Protein AF-A0A7J4TT41-F1 (afdb_monomer_lite)

pLDDT: mean 72.69, std 22.9, range [26.02, 95.75]

Foldseek 3Di:
DPVVVVVVVVVVVVVVVVVVVVVVVVVVVVVVVVVVVVVVVVVVVVVVVVVVVVPPDDDDDDDDDDDDDDDDDDDDDDDDDPDPPDPQDKFKWKWFFAFPCLVVLQVQLVVQCVVVVFFWDDKDDFPPDTRIIMTIGNDPVSVQSSNPPGPRTPDIDPDTDDVVVCVVSVPPVPVPQPDDQQFWKAFCDDPRHRFIWGWHDDDPVVQKTWTFTPPDPDTDTDIDGVVRIGGDGDDPDDDDDPPPDD

Radius of gyration: 37.81 Å; chains: 1; bounding box: 94×56×123 Å

Structure (mmCIF, N/CA/C/O backbone):
data_AF-A0A7J4TT41-F1
#
_entry.id   AF-A0A7J4TT41-F1
#
loop_
_atom_site.group_PDB
_atom_site.id
_atom_site.type_symbol
_atom_site.label_atom_id
_atom_site.label_alt_id
_atom_site.label_comp_id
_atom_site.label_asym_id
_atom_site.label_entity_id
_atom_site.label_seq_id
_atom_site.pdbx_PDB_ins_code
_atom_site.Cartn_x
_atom_site.Cartn_y
_atom_site.Cartn_z
_atom_site.occupancy
_atom_site.B_iso_or_equiv
_atom_site.auth_seq_id
_atom_site.auth_comp_id
_atom_site.auth_asym_id
_atom_site.auth_atom_id
_atom_site.pdbx_PDB_model_num
ATOM 1 N N . MET A 1 1 ? 6.332 -0.211 83.173 1.00 55.00 1 MET A N 1
ATOM 2 C CA . MET A 1 1 ? 5.218 0.760 83.099 1.00 55.00 1 MET A CA 1
ATOM 3 C C . MET A 1 1 ? 5.167 1.533 81.774 1.00 55.00 1 MET A C 1
ATOM 5 O O . MET A 1 1 ? 4.185 2.226 81.564 1.00 55.00 1 MET A O 1
ATOM 9 N N . GLU A 1 2 ? 6.152 1.419 80.866 1.00 53.34 2 GLU A N 1
ATOM 10 C CA . GLU A 1 2 ? 6.116 2.127 79.564 1.00 53.34 2 GLU A CA 1
ATOM 11 C C . GLU A 1 2 ? 5.497 1.325 78.402 1.00 53.34 2 GLU A C 1
ATOM 13 O O . GLU A 1 2 ? 5.083 1.937 77.423 1.00 53.34 2 GLU A O 1
ATOM 18 N N . ASN A 1 3 ? 5.347 -0.002 78.527 1.00 55.53 3 ASN A N 1
ATOM 19 C CA . ASN A 1 3 ? 4.791 -0.848 77.455 1.00 55.53 3 ASN A CA 1
ATOM 20 C C . ASN A 1 3 ? 3.258 -0.991 77.457 1.00 55.53 3 ASN A C 1
ATOM 22 O O . ASN A 1 3 ? 2.710 -1.369 76.432 1.00 55.53 3 ASN A O 1
ATOM 26 N N . GLU A 1 4 ? 2.557 -0.694 78.557 1.00 55.31 4 GLU A N 1
ATOM 27 C CA . GLU A 1 4 ? 1.078 -0.767 78.591 1.00 55.31 4 GLU A CA 1
ATOM 28 C C . GLU A 1 4 ? 0.423 0.489 77.994 1.00 55.31 4 GLU A C 1
ATOM 30 O O . GLU A 1 4 ? -0.617 0.414 77.349 1.00 55.31 4 GLU A O 1
ATOM 35 N N . LYS A 1 5 ? 1.083 1.651 78.110 1.00 56.16 5 LYS A N 1
ATOM 36 C CA . LYS A 1 5 ? 0.582 2.919 77.551 1.00 56.16 5 LYS A CA 1
ATOM 37 C C . LYS A 1 5 ? 0.689 3.008 76.029 1.00 56.16 5 LYS A C 1
ATOM 39 O O . LYS A 1 5 ? 0.053 3.863 75.422 1.00 56.16 5 LYS A O 1
ATOM 44 N N . THR A 1 6 ? 1.536 2.188 75.412 1.00 57.91 6 THR A N 1
ATOM 45 C CA . THR A 1 6 ? 1.705 2.151 73.952 1.00 57.91 6 THR A CA 1
ATOM 46 C C . THR A 1 6 ? 0.667 1.249 73.293 1.00 57.91 6 THR A C 1
ATOM 48 O O . THR A 1 6 ? 0.205 1.576 72.206 1.00 57.91 6 THR A O 1
ATOM 51 N N . THR A 1 7 ? 0.257 0.170 73.962 1.00 61.59 7 THR A N 1
ATOM 52 C CA . THR A 1 7 ? -0.789 -0.743 73.482 1.00 61.59 7 THR A CA 1
ATOM 53 C C . THR A 1 7 ? -2.183 -0.129 73.579 1.00 61.59 7 THR A C 1
ATOM 55 O O . THR A 1 7 ? -2.908 -0.161 72.592 1.00 61.59 7 THR A O 1
ATOM 58 N N . GLU A 1 8 ? -2.519 0.545 74.686 1.00 66.50 8 GLU A N 1
ATOM 59 C CA . GLU A 1 8 ? -3.818 1.235 74.825 1.00 66.50 8 GLU A CA 1
ATOM 60 C C . GLU A 1 8 ? -3.995 2.350 73.781 1.00 66.50 8 GLU A C 1
ATOM 62 O O . GLU A 1 8 ? -5.081 2.559 73.249 1.00 66.50 8 GLU A O 1
ATOM 67 N N . LYS A 1 9 ? -2.900 3.032 73.420 1.00 65.06 9 LYS A N 1
ATOM 68 C CA . LYS A 1 9 ? -2.925 4.115 72.432 1.00 65.06 9 LYS A CA 1
ATOM 69 C C . LYS A 1 9 ? -3.082 3.614 70.992 1.00 65.06 9 LYS A C 1
ATOM 71 O O . LYS A 1 9 ? -3.601 4.348 70.159 1.00 65.06 9 LYS A O 1
ATOM 76 N N . MET A 1 10 ? -2.637 2.391 70.690 1.00 64.88 10 MET A N 1
ATOM 77 C CA . MET A 1 10 ? -2.867 1.766 69.380 1.00 64.88 10 MET A CA 1
ATOM 78 C C . MET A 1 10 ? -4.290 1.209 69.270 1.00 64.88 10 MET A C 1
ATOM 80 O O . MET A 1 10 ? -4.906 1.387 68.225 1.00 64.88 10 MET A O 1
ATOM 84 N N . GLU A 1 11 ? -4.843 0.639 70.346 1.00 70.12 11 GLU A N 1
ATOM 85 C CA . GLU A 1 11 ? -6.244 0.184 70.373 1.00 70.12 11 GLU A CA 1
ATOM 86 C C . GLU A 1 11 ? -7.241 1.346 70.254 1.00 70.12 11 GLU A C 1
ATOM 88 O O . GLU A 1 11 ? -8.237 1.224 69.544 1.00 70.12 11 GLU A O 1
ATOM 93 N N . GLU A 1 12 ? -6.975 2.499 70.883 1.00 72.44 12 GLU A N 1
ATOM 94 C CA . GLU A 1 12 ? -7.800 3.700 70.679 1.00 72.44 12 GLU A CA 1
ATOM 95 C C . GLU A 1 12 ? -7.729 4.207 69.234 1.00 72.44 12 GLU A C 1
ATOM 97 O O . GLU A 1 12 ? -8.758 4.592 68.682 1.00 72.44 12 GLU A O 1
ATOM 102 N N . GLN A 1 13 ? -6.550 4.163 68.600 1.00 69.12 13 GLN A N 1
ATOM 103 C CA . GLN A 1 13 ? -6.401 4.567 67.199 1.00 69.12 13 GLN A CA 1
ATOM 104 C C . GLN A 1 13 ? -7.106 3.610 66.226 1.00 69.12 13 GLN A C 1
ATOM 106 O O . GLN A 1 13 ? -7.707 4.079 65.258 1.00 69.12 13 GLN A O 1
ATOM 111 N N . GLU A 1 14 ? -7.079 2.298 66.477 1.00 69.19 14 GLU A N 1
ATOM 112 C CA . GLU A 1 14 ? -7.830 1.319 65.677 1.00 69.19 14 GLU A CA 1
ATOM 113 C C . GLU A 1 14 ? -9.341 1.497 65.847 1.00 69.19 14 GLU A C 1
ATOM 115 O O . GLU A 1 14 ? -10.057 1.517 64.849 1.00 69.19 14 GLU A O 1
ATOM 120 N N . LYS A 1 15 ? -9.825 1.750 67.070 1.00 75.12 15 LYS A N 1
ATOM 121 C CA . LYS A 1 15 ? -11.249 2.032 67.309 1.00 75.12 15 LYS A CA 1
ATOM 122 C C . LYS A 1 15 ? -11.743 3.281 66.589 1.00 75.12 15 LYS A C 1
ATOM 124 O O . LYS A 1 15 ? -12.804 3.240 65.976 1.00 75.12 15 LYS A O 1
ATOM 129 N N . THR A 1 16 ? -10.973 4.369 66.623 1.00 74.75 16 THR A N 1
ATOM 130 C CA . THR A 1 16 ? -11.339 5.592 65.891 1.00 74.75 16 THR A CA 1
ATOM 131 C C . THR A 1 16 ? -11.351 5.377 64.380 1.00 74.75 16 THR A C 1
ATOM 133 O O . THR A 1 16 ? -12.199 5.931 63.691 1.00 74.75 16 THR A O 1
ATOM 136 N N . PHE A 1 17 ? -10.453 4.535 63.860 1.00 74.25 17 PHE A N 1
ATOM 137 C CA . PHE A 1 17 ? -10.406 4.214 62.436 1.00 74.25 17 PHE A CA 1
ATOM 138 C C . PHE A 1 17 ? -11.577 3.315 62.006 1.00 74.25 17 PHE A C 1
ATOM 140 O O . PHE A 1 17 ? -12.129 3.496 60.923 1.00 74.25 17 PHE A O 1
ATOM 147 N N . GLU A 1 18 ? -11.995 2.371 62.855 1.00 71.75 18 GLU A N 1
ATOM 148 C CA . GLU A 1 18 ? -13.170 1.530 62.601 1.00 71.75 18 GLU A CA 1
ATOM 149 C C . GLU A 1 18 ? -14.485 2.325 62.640 1.00 71.75 18 GLU A C 1
ATOM 151 O O . GLU A 1 18 ? -15.351 2.084 61.796 1.00 71.75 18 GLU A O 1
ATOM 156 N N . GLU A 1 19 ? -14.627 3.295 63.552 1.00 74.62 19 GLU A N 1
ATOM 157 C CA . GLU A 1 19 ? -15.791 4.195 63.606 1.00 74.62 19 GLU A CA 1
ATOM 158 C C . GLU A 1 19 ? -15.867 5.111 62.371 1.00 74.62 19 GLU A C 1
ATOM 160 O O . GLU A 1 19 ? -16.923 5.186 61.741 1.00 74.62 19 GLU A O 1
ATOM 165 N N . GLU A 1 20 ? -14.752 5.721 61.943 1.00 72.69 20 GLU A N 1
ATOM 166 C CA . GLU A 1 20 ? -14.706 6.535 60.713 1.00 72.69 20 GLU A CA 1
ATOM 167 C C . GLU A 1 20 ? -15.049 5.708 59.461 1.00 72.69 20 GLU A C 1
ATOM 169 O O . GLU A 1 20 ? -15.757 6.174 58.564 1.00 72.69 20 GLU A O 1
ATOM 174 N N . MET A 1 21 ? -14.597 4.451 59.400 1.00 73.00 21 MET A N 1
ATOM 175 C CA . MET A 1 21 ? -14.885 3.570 58.267 1.00 73.00 21 MET A CA 1
ATOM 176 C C . MET A 1 21 ? -16.355 3.113 58.243 1.00 73.00 21 MET A C 1
ATOM 178 O O . MET A 1 21 ? -16.913 2.913 57.159 1.00 73.00 21 MET A O 1
ATOM 182 N N . GLN A 1 22 ? -16.998 2.959 59.408 1.00 68.94 22 GLN A N 1
ATOM 183 C CA . GLN A 1 22 ? -18.436 2.680 59.504 1.00 68.94 22 GLN A CA 1
ATOM 184 C C . GLN A 1 22 ? -19.279 3.887 59.074 1.00 68.94 22 GLN A C 1
ATOM 186 O O . GLN A 1 22 ? -20.205 3.710 58.283 1.00 68.94 22 GLN A O 1
ATOM 191 N N . GLU A 1 23 ? -18.910 5.104 59.477 1.00 70.81 23 GLU A N 1
ATOM 192 C CA . GLU A 1 23 ? -19.605 6.337 59.076 1.00 70.81 23 GLU A CA 1
ATOM 193 C C . GLU A 1 23 ? -19.506 6.573 57.550 1.00 70.81 23 GLU A C 1
ATOM 195 O O . GLU A 1 23 ? -20.482 6.935 56.886 1.00 70.81 23 GLU A O 1
ATOM 200 N N . GLU A 1 24 ? -18.356 6.253 56.941 1.00 69.44 24 GLU A N 1
ATOM 201 C CA . GLU A 1 24 ? -18.160 6.347 55.487 1.00 69.44 24 GLU A CA 1
ATOM 202 C C . GLU A 1 24 ? -18.946 5.277 54.698 1.00 69.44 24 GLU A C 1
ATOM 204 O O . GLU A 1 24 ? -19.338 5.494 53.544 1.00 69.44 24 GLU A O 1
ATOM 209 N N . LEU A 1 25 ? -19.182 4.104 55.296 1.00 61.62 25 LEU A N 1
ATOM 210 C CA . LEU A 1 25 ? -20.002 3.037 54.713 1.00 61.62 25 LEU A CA 1
ATOM 211 C C . LEU A 1 25 ? -21.502 3.339 54.828 1.00 61.62 25 LEU A C 1
ATOM 213 O O . LEU A 1 25 ? -22.245 3.048 53.885 1.00 61.62 25 LEU A O 1
ATOM 217 N N . GLU A 1 26 ? -21.940 3.959 55.925 1.00 58.38 26 GLU A N 1
ATOM 218 C CA . GLU A 1 26 ? -23.321 4.419 56.107 1.00 58.38 26 GLU A CA 1
ATOM 219 C C . GLU A 1 26 ? -23.659 5.565 55.140 1.00 58.38 26 GLU A C 1
ATOM 221 O O . GLU A 1 26 ? -24.656 5.475 54.416 1.00 58.38 26 GLU A O 1
ATOM 226 N N . GLY A 1 27 ? -22.764 6.547 54.971 1.00 54.62 27 GLY A N 1
ATOM 227 C CA . GLY A 1 27 ? -22.939 7.631 53.992 1.00 54.62 27 GLY A CA 1
ATOM 228 C C . GLY A 1 27 ? -23.022 7.152 52.532 1.00 54.62 27 GLY A C 1
ATOM 229 O O . GLY A 1 27 ? -23.730 7.735 51.711 1.00 54.62 27 GLY A O 1
ATOM 230 N N . LYS A 1 28 ? -22.360 6.036 52.190 1.00 50.12 28 LYS A N 1
ATOM 231 C CA . LYS A 1 28 ? -22.419 5.427 50.843 1.00 50.12 28 LYS A CA 1
ATOM 232 C C . LYS A 1 28 ? -23.689 4.606 50.590 1.00 50.12 28 LYS A C 1
ATOM 234 O O . LYS A 1 28 ? -23.984 4.317 49.424 1.00 50.12 28 LYS A O 1
ATOM 239 N N . ASN A 1 29 ? -24.421 4.210 51.633 1.00 48.31 29 ASN A N 1
ATOM 240 C CA . ASN A 1 29 ? -25.700 3.508 51.500 1.00 48.31 29 ASN A CA 1
ATOM 241 C C . ASN A 1 29 ? -26.875 4.488 51.361 1.00 48.31 29 ASN A C 1
ATOM 243 O O . ASN A 1 29 ? -27.732 4.264 50.503 1.00 48.31 29 ASN A O 1
ATOM 247 N N . GLU A 1 30 ? -26.856 5.627 52.059 1.00 52.09 30 GLU A N 1
ATOM 248 C CA . GLU A 1 30 ? -27.887 6.670 51.903 1.00 52.09 30 GLU A CA 1
ATOM 249 C C . GLU A 1 30 ? -27.929 7.257 50.476 1.00 52.09 30 GLU A C 1
ATOM 251 O O . GLU A 1 30 ? -29.006 7.471 49.908 1.00 52.09 30 GLU A O 1
ATOM 256 N N . ASP A 1 31 ? -26.767 7.411 49.832 1.00 55.00 31 ASP A N 1
ATOM 257 C CA . ASP A 1 31 ? -26.657 7.905 48.451 1.00 55.00 31 ASP A CA 1
ATOM 258 C C . ASP A 1 31 ? -27.177 6.906 47.394 1.00 55.00 31 ASP A C 1
ATOM 260 O O . ASP A 1 31 ? -27.558 7.289 46.280 1.00 55.00 31 ASP A O 1
ATOM 264 N N . LYS A 1 32 ? -27.229 5.607 47.723 1.00 50.50 32 LYS A N 1
ATOM 265 C CA . LYS A 1 32 ? -27.795 4.567 46.846 1.00 50.50 32 LYS A CA 1
ATOM 266 C C . LYS A 1 32 ? -29.312 4.476 46.984 1.00 50.50 32 LYS A C 1
ATOM 268 O O . LYS A 1 32 ? -29.997 4.371 45.962 1.00 50.50 32 LYS A O 1
ATOM 273 N N . ASP A 1 33 ? -29.839 4.607 48.198 1.00 51.28 33 ASP A N 1
ATOM 274 C CA . ASP A 1 33 ? -31.282 4.577 48.454 1.00 51.28 33 ASP A CA 1
ATOM 275 C C . ASP A 1 33 ? -31.994 5.828 47.915 1.00 51.28 33 ASP A C 1
ATOM 277 O O . ASP A 1 33 ? -33.073 5.726 47.319 1.00 51.28 33 ASP A O 1
ATOM 281 N N . ALA A 1 34 ? -31.356 7.004 47.975 1.00 55.16 34 ALA A N 1
ATOM 282 C CA . ALA A 1 34 ? -31.878 8.225 47.354 1.00 55.16 34 ALA A CA 1
ATOM 283 C C . ALA A 1 34 ? -31.952 8.132 45.815 1.00 55.16 34 ALA A C 1
ATOM 285 O O . ALA A 1 34 ? -32.853 8.698 45.184 1.00 55.16 34 ALA A O 1
ATOM 286 N N . LYS A 1 35 ? -31.026 7.390 45.193 1.00 48.88 35 LYS A N 1
ATOM 287 C CA . LYS A 1 35 ? -30.954 7.212 43.735 1.00 48.88 35 LYS A CA 1
ATOM 288 C C . LYS A 1 35 ? -31.930 6.153 43.223 1.00 48.88 35 LYS A C 1
ATOM 290 O O . LYS A 1 35 ? -32.431 6.292 42.109 1.00 48.88 35 LYS A O 1
ATOM 295 N N . ASN A 1 36 ? -32.248 5.146 44.039 1.00 46.53 36 ASN A N 1
ATOM 296 C CA . ASN A 1 36 ? -33.253 4.137 43.705 1.00 46.53 36 ASN A CA 1
ATOM 297 C C . ASN A 1 36 ? -34.684 4.694 43.840 1.00 46.53 36 ASN A C 1
ATOM 299 O O . ASN A 1 36 ? -35.523 4.469 42.972 1.00 46.53 36 ASN A O 1
ATOM 303 N N . LYS A 1 37 ? -34.926 5.561 44.834 1.00 47.09 37 LYS A N 1
ATOM 304 C CA . LYS A 1 37 ? -36.232 6.207 45.059 1.00 47.09 37 LYS A CA 1
ATOM 305 C C . LYS A 1 37 ? -36.616 7.239 43.987 1.00 47.09 37 LYS A C 1
ATOM 307 O O . LYS A 1 37 ? -37.798 7.443 43.740 1.00 47.09 37 LYS A O 1
ATOM 312 N N . LYS A 1 38 ? -35.636 7.858 43.311 1.00 46.62 38 LYS A N 1
ATOM 313 C CA . LYS A 1 38 ? -35.870 8.706 42.121 1.00 46.62 38 LYS A CA 1
ATOM 314 C C . LYS A 1 38 ? -36.166 7.906 40.848 1.00 46.62 38 LYS A C 1
ATOM 316 O O . LYS A 1 38 ? -36.810 8.425 39.947 1.00 46.62 38 LYS A O 1
ATOM 321 N N . LYS A 1 39 ? -35.713 6.652 40.770 1.00 42.75 39 LYS A N 1
ATOM 322 C CA . LYS A 1 39 ? -35.898 5.798 39.590 1.00 42.75 39 LYS A CA 1
ATOM 323 C C . LYS A 1 39 ? -37.281 5.134 39.564 1.00 42.75 39 LYS A C 1
ATOM 325 O O . LYS A 1 39 ? -37.828 4.915 38.490 1.00 42.75 39 LYS A O 1
ATOM 330 N N . GLU A 1 40 ? -37.864 4.876 40.735 1.00 42.09 40 GLU A N 1
ATOM 331 C CA . GLU A 1 40 ? -39.217 4.316 40.875 1.00 42.09 40 GLU A CA 1
ATOM 332 C C . GLU A 1 40 ? -40.331 5.363 40.679 1.00 42.09 40 GLU A C 1
ATOM 334 O O . GLU A 1 40 ? -41.397 5.037 40.159 1.00 42.09 40 GLU A O 1
ATOM 339 N N . THR A 1 41 ? -40.090 6.639 41.005 1.00 46.78 41 THR A N 1
ATOM 340 C CA . THR A 1 41 ? -41.087 7.713 40.823 1.00 46.78 41 THR A CA 1
ATOM 341 C C . THR A 1 41 ? -41.193 8.213 39.377 1.00 46.78 41 THR A C 1
ATOM 343 O O . THR A 1 41 ? -42.268 8.643 38.961 1.00 46.78 41 THR A O 1
ATOM 346 N N . GLU A 1 42 ? -40.124 8.111 38.580 1.00 40.78 42 GLU A N 1
ATOM 347 C CA . GLU A 1 42 ? -40.134 8.461 37.148 1.00 40.78 42 GLU A CA 1
ATOM 348 C C . GLU A 1 42 ? -40.695 7.329 36.258 1.00 40.78 42 GLU A C 1
ATOM 350 O O . GLU A 1 42 ? -41.302 7.605 35.219 1.00 40.78 42 GLU A O 1
ATOM 355 N N . ALA A 1 43 ? -40.587 6.065 36.692 1.00 41.50 43 ALA A N 1
ATOM 356 C CA . ALA A 1 43 ? -41.194 4.912 36.016 1.00 41.50 43 ALA A CA 1
ATOM 357 C C . ALA A 1 43 ? -42.726 4.858 36.196 1.00 41.50 43 ALA A C 1
ATOM 359 O O . ALA A 1 43 ? -43.453 4.565 35.252 1.00 41.50 43 ALA A O 1
ATOM 360 N N . SER A 1 44 ? -43.237 5.248 37.369 1.00 36.25 44 SER A N 1
ATOM 361 C CA . SER A 1 44 ? -44.682 5.270 37.652 1.00 36.25 44 SER A CA 1
ATOM 362 C C . SER A 1 44 ? -45.457 6.347 36.875 1.00 36.25 44 SER A C 1
ATOM 364 O O . SER A 1 44 ? -46.649 6.183 36.653 1.00 36.25 44 SER A O 1
ATOM 366 N N . SER A 1 45 ? -44.814 7.440 36.451 1.00 42.66 45 SER A N 1
ATOM 367 C CA . SER A 1 45 ? -45.491 8.575 35.791 1.00 42.66 45 SER A CA 1
ATOM 368 C C . SER A 1 45 ? -45.606 8.420 34.263 1.00 42.66 45 SER A C 1
ATOM 370 O O . SER A 1 45 ? -46.425 9.069 33.614 1.00 42.66 45 SER A O 1
ATOM 372 N N . THR A 1 46 ? -44.812 7.529 33.660 1.00 38.94 46 THR A N 1
ATOM 373 C CA . THR A 1 46 ? -44.809 7.286 32.202 1.00 38.94 46 THR A CA 1
ATOM 374 C C . THR A 1 46 ? -45.656 6.075 31.783 1.00 38.94 46 THR A C 1
ATOM 376 O O . THR A 1 46 ? -46.118 6.005 30.640 1.00 38.94 46 THR A O 1
ATOM 379 N N . GLU A 1 47 ? -45.953 5.167 32.716 1.00 38.38 47 GLU A N 1
ATOM 380 C CA . GLU A 1 47 ? -46.811 3.991 32.497 1.00 38.38 47 GLU A CA 1
ATOM 381 C C . GLU A 1 47 ? -48.318 4.291 32.602 1.00 38.38 47 GLU A C 1
ATOM 383 O O . GLU A 1 47 ? -49.131 3.563 32.025 1.00 38.38 47 GLU A O 1
ATOM 388 N N . ASP A 1 48 ? -48.704 5.386 33.265 1.00 42.97 48 ASP A N 1
ATOM 389 C CA . ASP A 1 48 ? -50.109 5.804 33.369 1.00 42.97 48 ASP A CA 1
ATOM 390 C C . ASP A 1 48 ? -50.586 6.597 32.138 1.00 42.97 48 ASP A C 1
ATOM 392 O O . ASP A 1 48 ? -51.737 6.471 31.729 1.00 42.97 48 ASP A O 1
ATOM 396 N N . LEU A 1 49 ? -49.692 7.315 31.448 1.00 40.72 49 LEU A N 1
ATOM 397 C CA . LEU A 1 49 ? -50.032 8.056 30.220 1.00 40.72 49 LEU A CA 1
ATOM 398 C C . LEU A 1 4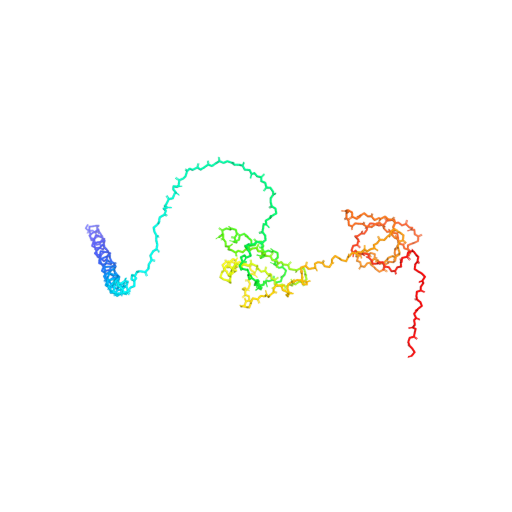9 ? -50.089 7.168 28.962 1.00 40.72 49 LEU A C 1
ATOM 400 O O . LEU A 1 49 ? -50.695 7.543 27.960 1.00 40.72 49 LEU A O 1
ATOM 404 N N . THR A 1 50 ? -49.486 5.977 28.999 1.00 41.03 50 THR A N 1
ATOM 405 C CA . THR A 1 50 ? -49.479 5.021 27.875 1.00 41.03 50 THR A CA 1
ATOM 406 C C . THR A 1 50 ? -50.672 4.061 27.886 1.00 41.03 50 THR A C 1
ATOM 408 O O . THR A 1 50 ? -51.013 3.502 26.842 1.00 41.03 50 THR A O 1
ATOM 411 N N . LYS A 1 51 ? -51.375 3.922 29.017 1.00 40.34 51 LYS A N 1
ATOM 412 C CA . LYS A 1 51 ? -52.601 3.110 29.122 1.00 40.34 51 LYS A CA 1
ATOM 413 C C . LYS A 1 51 ? -53.866 3.823 28.639 1.00 40.34 51 LYS A C 1
ATOM 415 O O . LYS A 1 51 ? -54.792 3.138 28.207 1.00 40.34 51 LYS A O 1
ATOM 420 N N . ASP A 1 52 ? -53.882 5.155 28.621 1.00 40.97 52 ASP A N 1
ATOM 421 C CA . ASP A 1 52 ? -55.023 5.926 28.107 1.00 40.97 52 ASP A CA 1
ATOM 422 C C . ASP A 1 52 ? -55.017 6.079 26.575 1.00 40.97 52 ASP A C 1
ATOM 424 O O . ASP A 1 52 ? -56.080 6.194 25.969 1.00 40.97 52 ASP A O 1
ATOM 428 N N . TRP A 1 53 ? -53.860 5.971 25.907 1.00 35.75 53 TRP A N 1
ATOM 429 C CA . TRP A 1 53 ? -53.784 6.088 24.440 1.00 35.75 53 TRP A CA 1
ATOM 430 C C . TRP A 1 53 ? -54.138 4.789 23.688 1.00 35.75 53 TRP A C 1
ATOM 432 O O . TRP A 1 53 ? -54.557 4.824 22.533 1.00 35.75 53 TRP A O 1
ATOM 442 N N . ILE A 1 54 ? -54.025 3.627 24.343 1.00 36.94 54 ILE A N 1
ATOM 443 C CA . ILE A 1 54 ? -54.259 2.300 23.733 1.00 36.94 54 ILE A CA 1
ATOM 444 C C . ILE A 1 54 ? -55.749 1.889 23.777 1.00 36.94 54 ILE A C 1
ATOM 446 O O . ILE A 1 54 ? -56.152 0.910 23.151 1.00 36.94 54 ILE A O 1
ATOM 450 N N . LYS A 1 55 ? -56.613 2.662 24.447 1.00 36.59 55 LYS A N 1
ATOM 451 C CA . LYS A 1 55 ? -58.044 2.344 24.605 1.00 36.59 55 LYS A CA 1
ATOM 452 C C . LYS A 1 55 ? -58.952 2.909 23.500 1.00 36.59 55 LYS A C 1
ATOM 454 O O . LYS A 1 55 ? -60.140 2.603 23.490 1.00 36.59 55 LYS A O 1
ATOM 459 N N . GLU A 1 56 ? -58.414 3.688 22.559 1.00 35.00 56 GLU A N 1
ATOM 460 C CA . GLU A 1 56 ? -59.219 4.438 21.579 1.00 35.00 56 GLU A CA 1
ATOM 461 C C . GLU A 1 56 ? -59.143 3.933 20.127 1.00 35.00 56 GLU A C 1
ATOM 463 O O . GLU A 1 56 ? -59.772 4.515 19.246 1.00 35.00 56 GLU A O 1
ATOM 468 N N . LYS A 1 57 ? -58.433 2.831 19.847 1.00 32.28 57 LYS A N 1
ATOM 469 C CA . LYS A 1 57 ? -58.449 2.193 18.517 1.00 32.28 57 LYS A CA 1
ATOM 470 C C . LYS A 1 57 ? -58.503 0.672 18.598 1.00 32.28 57 LYS A C 1
ATOM 472 O O . LYS A 1 57 ? -57.483 -0.006 18.526 1.00 32.28 57 LYS A O 1
ATOM 477 N N . GLY A 1 58 ? -59.721 0.160 18.746 1.00 26.02 58 GLY A N 1
ATOM 478 C CA . GLY A 1 58 ? -60.084 -1.199 18.351 1.00 26.02 58 GLY A CA 1
ATOM 479 C C . GLY A 1 58 ? -60.681 -1.228 16.939 1.00 26.02 58 GLY A C 1
ATOM 480 O O . GLY A 1 58 ? -61.177 -0.205 16.474 1.00 26.02 58 GLY A O 1
ATOM 481 N N . GLU A 1 59 ? -60.660 -2.436 16.358 1.00 29.91 59 GLU A N 1
ATOM 482 C CA . GLU A 1 59 ? -61.213 -2.897 15.062 1.00 29.91 59 GLU A CA 1
ATOM 483 C C . GLU A 1 59 ? -60.234 -2.705 13.878 1.00 29.91 59 GLU A C 1
ATOM 485 O O . GLU A 1 59 ? -59.795 -1.596 13.606 1.00 29.91 59 GLU A O 1
ATOM 490 N N . GLU A 1 60 ? -59.739 -3.734 13.174 1.00 29.12 60 GLU A N 1
ATOM 491 C CA . GLU A 1 60 ? -60.322 -5.023 12.754 1.00 29.12 60 GLU A CA 1
ATOM 492 C C . GLU A 1 60 ? -59.255 -6.148 12.602 1.00 29.12 60 GLU A C 1
ATOM 494 O O . GLU A 1 60 ? -58.101 -5.843 12.317 1.00 29.12 60 GLU A O 1
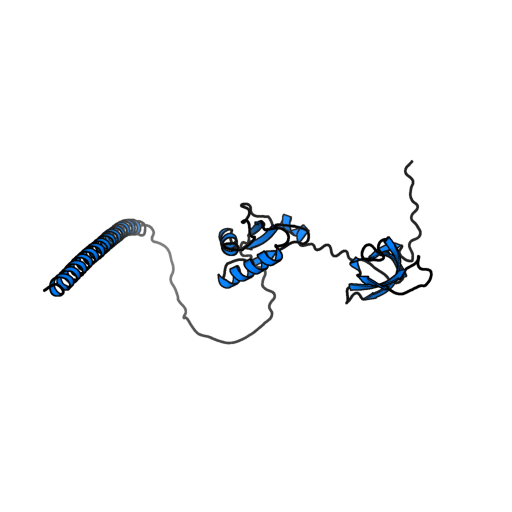ATOM 499 N N . GLY A 1 61 ? -59.701 -7.414 12.766 1.00 26.30 61 GLY A N 1
ATOM 500 C CA . GLY A 1 61 ? -59.255 -8.715 12.177 1.00 26.30 61 GLY A CA 1
ATOM 501 C C . GLY A 1 61 ? -57.763 -9.109 12.102 1.00 26.30 61 GLY A C 1
ATOM 502 O O . GLY A 1 61 ? -56.904 -8.295 11.820 1.00 26.30 61 GLY A O 1
ATOM 503 N N . GLU A 1 62 ? -57.299 -10.353 12.263 1.00 28.98 62 GLU A N 1
ATOM 504 C CA . GLU A 1 62 ? -57.849 -11.717 12.335 1.00 28.98 62 GLU A CA 1
ATOM 505 C C . GLU A 1 62 ? -56.771 -12.638 12.977 1.00 28.98 62 GLU A C 1
ATOM 507 O O . GLU A 1 62 ? -55.587 -12.304 13.031 1.00 28.98 62 GLU A O 1
ATOM 512 N N . GLU A 1 63 ? -57.177 -13.803 13.490 1.00 27.92 63 GLU A N 1
ATOM 513 C CA . GLU A 1 63 ? -56.373 -14.731 14.302 1.00 27.92 63 GLU A CA 1
ATOM 514 C C . GLU A 1 63 ? -55.519 -15.778 13.523 1.00 27.92 63 GLU A C 1
ATOM 516 O O . GLU A 1 63 ? -56.040 -16.458 12.647 1.00 27.92 63 GLU A O 1
ATOM 521 N N . LYS A 1 64 ? -54.298 -16.048 14.054 1.00 30.39 64 LYS A N 1
ATOM 522 C CA . LYS A 1 64 ? -53.597 -17.361 14.287 1.00 30.39 64 LYS A CA 1
ATOM 523 C C . LYS A 1 64 ? -53.043 -18.217 13.106 1.00 30.39 64 LYS A C 1
ATOM 525 O O . LYS A 1 64 ? -53.541 -18.103 11.997 1.00 30.39 64 LYS A O 1
ATOM 530 N N . PRO A 1 65 ? -52.109 -19.192 13.340 1.00 39.06 65 PRO A N 1
ATOM 531 C CA . PRO A 1 65 ? -51.377 -19.558 14.571 1.00 39.06 65 PRO A CA 1
ATOM 532 C C . PRO A 1 65 ? -49.841 -19.778 14.437 1.00 39.06 65 PRO A C 1
ATOM 534 O O . PRO A 1 65 ? -49.237 -19.802 13.373 1.00 39.06 65 PRO A O 1
ATOM 537 N N . MET A 1 66 ? -49.259 -19.987 15.617 1.00 33.22 66 MET A N 1
ATOM 538 C CA . MET A 1 66 ? -47.906 -20.379 16.023 1.00 33.22 66 MET A CA 1
ATOM 539 C C . MET A 1 66 ? -47.491 -21.802 15.570 1.00 33.22 66 MET A C 1
ATOM 541 O O . MET A 1 66 ? -48.238 -22.747 15.818 1.00 33.22 66 MET A O 1
ATOM 545 N N . GLU A 1 67 ? -46.268 -21.988 15.043 1.00 30.98 67 GLU A N 1
ATOM 546 C CA . GLU A 1 67 ? -45.645 -23.316 14.863 1.00 30.98 67 GLU A CA 1
ATOM 547 C C . GLU A 1 67 ? -44.188 -23.395 15.390 1.00 30.98 67 GLU A C 1
ATOM 549 O O . GLU A 1 67 ? -43.275 -22.726 14.920 1.00 30.98 67 GLU A O 1
ATOM 554 N N . ARG A 1 68 ? -44.061 -24.219 16.443 1.00 27.27 68 ARG A N 1
ATOM 555 C CA . ARG A 1 68 ? -42.938 -24.943 17.088 1.00 27.27 68 ARG A CA 1
ATOM 556 C C . ARG A 1 68 ? -41.465 -24.715 16.683 1.00 27.27 68 ARG A C 1
ATOM 558 O O . ARG A 1 68 ? -41.046 -24.969 15.563 1.00 27.27 68 ARG A O 1
ATOM 565 N N . LEU A 1 69 ? -40.645 -24.506 17.723 1.00 32.25 69 LEU A N 1
ATOM 566 C CA . LEU A 1 69 ? -39.189 -24.736 17.780 1.00 32.25 69 LEU A CA 1
ATOM 567 C C . LEU A 1 69 ? -38.856 -26.243 17.930 1.00 32.25 69 LEU A C 1
ATOM 569 O O . LEU A 1 69 ? -39.372 -26.889 18.842 1.00 32.25 69 LEU A O 1
ATOM 573 N N . SER A 1 70 ? -38.012 -26.822 17.057 1.00 32.28 70 SER A N 1
ATOM 574 C CA . SER A 1 70 ? -36.607 -27.299 17.277 1.00 32.28 70 SER A CA 1
ATOM 575 C C . SER A 1 70 ? -36.478 -28.806 16.912 1.00 32.28 70 SER A C 1
ATOM 577 O O . SER A 1 70 ? -37.540 -29.424 16.803 1.00 32.28 70 SER A O 1
ATOM 579 N N . PRO A 1 71 ? -35.297 -29.477 16.780 1.00 40.41 71 PRO A N 1
ATOM 580 C CA . PRO A 1 71 ? -33.880 -29.055 16.676 1.00 40.41 71 PRO A CA 1
ATOM 581 C C . PRO A 1 71 ? -33.005 -29.804 15.604 1.00 40.41 71 PRO A C 1
ATOM 583 O O . PRO A 1 71 ? -33.262 -30.941 15.234 1.00 40.41 71 PRO A O 1
ATOM 586 N N . GLU A 1 72 ? -31.900 -29.152 15.214 1.00 31.11 72 GLU A N 1
ATOM 587 C CA . GLU A 1 72 ? -30.535 -29.671 14.927 1.00 31.11 72 GLU A CA 1
ATOM 588 C C . GLU A 1 72 ? -30.136 -30.645 13.775 1.00 31.11 72 GLU A C 1
ATOM 590 O O . GLU A 1 72 ? -30.628 -31.753 13.609 1.00 31.11 72 GLU A O 1
ATOM 595 N N . MET A 1 73 ? -29.024 -30.226 13.133 1.00 26.59 73 MET A N 1
ATOM 596 C CA . MET A 1 73 ? -27.895 -30.991 12.560 1.00 26.59 73 MET A CA 1
ATOM 597 C C . MET A 1 73 ? -28.077 -31.791 11.255 1.00 26.59 73 MET A C 1
ATOM 599 O O . MET A 1 73 ? -28.531 -32.927 11.246 1.00 26.59 73 MET A O 1
ATOM 603 N N . SER A 1 74 ? -27.439 -31.332 10.168 1.00 27.56 74 SER A N 1
ATOM 604 C CA . SER A 1 74 ? -26.079 -31.778 9.787 1.00 27.56 74 SER A CA 1
ATOM 605 C C . SER A 1 74 ? -25.698 -31.411 8.338 1.00 27.56 74 SER A C 1
ATOM 607 O O . SER A 1 74 ? -26.426 -31.673 7.394 1.00 27.56 74 SER A O 1
ATOM 609 N N . LYS A 1 75 ? -24.503 -30.814 8.211 1.00 35.38 75 LYS A N 1
ATOM 610 C CA . LYS A 1 75 ? -23.558 -30.826 7.076 1.00 35.38 75 LYS A CA 1
ATOM 611 C C . LYS A 1 75 ? -24.112 -30.763 5.643 1.00 35.38 75 LYS A C 1
ATOM 613 O O . LYS A 1 75 ? -24.432 -31.791 5.072 1.00 35.38 75 LYS A O 1
ATOM 618 N N . GLU A 1 76 ? -23.875 -29.630 4.984 1.00 32.81 76 GLU A N 1
ATOM 619 C CA . GLU A 1 76 ? -23.317 -29.619 3.625 1.00 32.81 76 GLU A CA 1
ATOM 620 C C . GLU A 1 76 ? -22.426 -28.379 3.447 1.00 32.81 76 GLU A C 1
ATOM 622 O O . GLU A 1 76 ? -22.882 -27.239 3.461 1.00 32.81 76 GLU A O 1
ATOM 627 N N . VAL A 1 77 ? -21.121 -28.615 3.299 1.00 41.81 77 VAL A N 1
ATOM 628 C CA . VAL A 1 77 ? -20.167 -27.625 2.794 1.00 41.81 77 VAL A CA 1
ATOM 629 C C . VAL A 1 77 ? -20.390 -27.558 1.288 1.00 41.81 77 VAL A C 1
ATOM 631 O O . VAL A 1 77 ? -19.976 -28.458 0.561 1.00 41.81 77 VAL A O 1
ATOM 634 N N . LYS A 1 78 ? -21.064 -26.508 0.820 1.00 31.17 78 LYS A N 1
ATOM 635 C CA . LYS A 1 78 ? -21.108 -26.150 -0.597 1.00 31.17 78 LYS A CA 1
ATOM 636 C C . LYS A 1 78 ? -20.573 -24.738 -0.752 1.00 31.17 78 LYS A C 1
ATOM 638 O O . LYS A 1 78 ? -21.151 -23.770 -0.273 1.00 31.17 78 LYS A O 1
ATOM 643 N N . THR A 1 79 ? -19.428 -24.678 -1.418 1.00 42.09 79 THR A N 1
ATOM 644 C CA . THR A 1 79 ? -18.892 -23.522 -2.130 1.00 42.09 79 THR A CA 1
ATOM 645 C C . THR A 1 79 ? -20.015 -22.823 -2.888 1.00 42.09 79 THR A C 1
ATOM 647 O O . THR A 1 79 ? -20.460 -23.298 -3.932 1.00 42.09 79 THR A O 1
ATOM 650 N N . GLY A 1 80 ? -20.491 -21.719 -2.327 1.00 30.12 80 GLY A N 1
ATOM 651 C CA . GLY A 1 80 ? -21.454 -20.823 -2.942 1.00 30.12 80 GLY A CA 1
ATOM 652 C C . GLY A 1 80 ? -20.812 -19.455 -3.058 1.00 30.12 80 GLY A C 1
ATOM 653 O O . GLY A 1 80 ? -20.375 -18.893 -2.056 1.00 30.12 80 GLY A O 1
ATOM 654 N N . ALA A 1 81 ? -20.732 -18.946 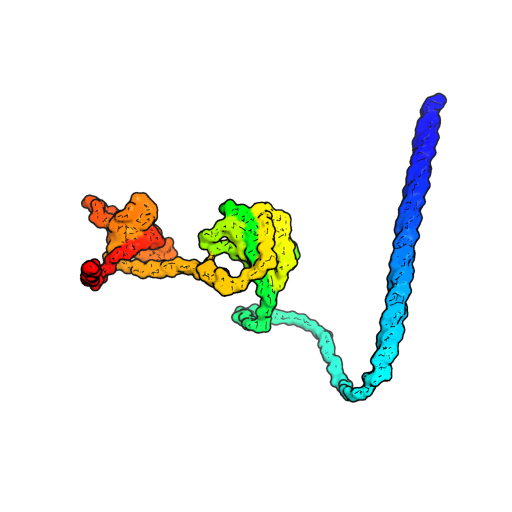-4.285 1.00 39.69 81 ALA A N 1
ATOM 655 C CA . ALA A 1 81 ? -20.533 -17.532 -4.545 1.00 39.69 81 ALA A CA 1
ATOM 656 C C . ALA A 1 81 ? -21.455 -16.735 -3.611 1.00 39.69 81 ALA A C 1
ATOM 658 O O . ALA A 1 81 ? -22.672 -16.917 -3.648 1.00 39.69 81 ALA A O 1
ATOM 659 N N . ALA A 1 82 ? -20.862 -15.936 -2.723 1.00 38.03 82 ALA A N 1
ATOM 660 C CA . ALA A 1 82 ? -21.609 -15.137 -1.769 1.00 38.03 82 ALA A CA 1
ATOM 661 C C . ALA A 1 82 ? -22.533 -14.189 -2.541 1.00 38.03 82 ALA A C 1
ATOM 663 O O . ALA A 1 82 ? -22.088 -13.319 -3.289 1.00 38.03 82 ALA A O 1
ATOM 664 N N . THR A 1 83 ? -23.827 -14.426 -2.380 1.00 33.38 83 THR A N 1
ATOM 665 C CA . THR A 1 83 ? -24.935 -13.654 -2.922 1.00 33.38 83 THR A CA 1
ATOM 666 C C . THR A 1 83 ? -24.740 -12.166 -2.619 1.00 33.38 83 THR A C 1
ATOM 668 O O . THR A 1 83 ? -24.523 -11.775 -1.473 1.00 33.38 83 THR A O 1
ATOM 671 N N . ALA A 1 84 ? -24.810 -11.333 -3.655 1.00 48.38 84 ALA A N 1
ATOM 672 C CA . ALA A 1 84 ? -24.450 -9.916 -3.656 1.00 48.38 84 ALA A CA 1
ATOM 673 C C . ALA A 1 84 ? -25.443 -8.970 -2.932 1.00 48.38 84 ALA A C 1
ATOM 675 O O . ALA A 1 84 ? -25.552 -7.806 -3.310 1.00 48.38 84 ALA A O 1
ATOM 676 N N . GLU A 1 85 ? -26.161 -9.417 -1.895 1.00 48.34 85 GLU A N 1
ATOM 677 C CA . GLU A 1 85 ? -27.381 -8.725 -1.429 1.00 48.34 85 GLU A CA 1
ATOM 678 C C . GLU A 1 85 ? -27.468 -8.373 0.062 1.00 48.34 85 GLU A C 1
ATOM 680 O O . GLU A 1 85 ? -28.523 -7.996 0.562 1.00 48.34 85 GLU A O 1
ATOM 685 N N . GLN A 1 86 ? -26.342 -8.348 0.772 1.00 52.69 86 GLN A N 1
ATOM 686 C CA . GLN A 1 86 ? -26.235 -7.554 2.000 1.00 52.69 86 GLN A CA 1
ATOM 687 C C . GLN A 1 86 ? -24.975 -6.697 1.948 1.00 52.69 86 GLN A C 1
ATOM 689 O O . GLN A 1 86 ? -23.993 -6.956 2.642 1.00 52.69 86 GLN A O 1
ATOM 694 N N . ARG A 1 87 ? -24.997 -5.654 1.107 1.00 62.12 87 ARG A N 1
ATOM 695 C CA . ARG A 1 87 ? -24.039 -4.550 1.229 1.00 62.12 87 ARG A CA 1
ATOM 696 C C . ARG A 1 87 ? -24.309 -3.865 2.562 1.00 62.12 87 ARG A C 1
ATOM 698 O O . ARG A 1 87 ? -25.196 -3.022 2.667 1.00 62.12 87 ARG A O 1
ATOM 705 N N . ARG A 1 88 ? -23.591 -4.286 3.601 1.00 71.88 88 ARG A N 1
ATOM 706 C CA . ARG A 1 88 ? -23.545 -3.526 4.848 1.00 71.88 88 ARG A CA 1
ATOM 707 C C . ARG A 1 88 ? -23.010 -2.138 4.496 1.00 71.88 88 ARG A C 1
ATOM 709 O O . ARG A 1 88 ? -22.065 -2.071 3.710 1.00 71.88 88 ARG A O 1
ATOM 716 N N . PRO A 1 89 ? -23.607 -1.054 5.014 1.00 80.94 89 PRO A N 1
ATOM 717 C CA . PRO A 1 89 ? -23.032 0.266 4.820 1.00 80.94 89 PRO A CA 1
ATOM 718 C C . PRO A 1 89 ? -21.595 0.232 5.352 1.00 80.94 89 PRO A C 1
ATOM 720 O O . PRO A 1 89 ? -21.361 -0.170 6.495 1.00 80.94 89 PRO A O 1
ATOM 723 N N . SER A 1 90 ? -20.641 0.565 4.487 1.00 88.69 90 SER A N 1
ATOM 724 C CA . SER A 1 90 ? -19.239 0.728 4.841 1.00 88.69 90 SER A CA 1
ATOM 725 C C . SER A 1 90 ? -18.785 2.119 4.437 1.00 8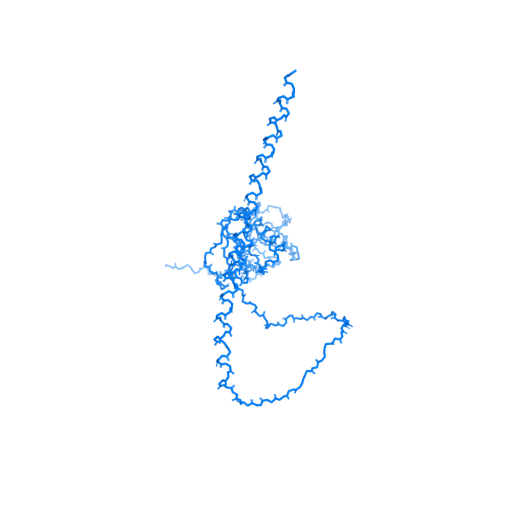8.69 90 SER A C 1
ATOM 727 O O . SER A 1 90 ? -19.254 2.686 3.450 1.00 88.69 90 SER A O 1
ATOM 729 N N . MET A 1 91 ? -17.913 2.678 5.263 1.00 93.06 91 MET A N 1
ATOM 730 C CA . MET A 1 91 ? -17.324 3.996 5.104 1.00 93.06 91 MET A CA 1
ATOM 731 C C . MET A 1 91 ? -15.813 3.837 5.111 1.00 93.06 91 MET A C 1
ATOM 733 O O . MET A 1 91 ? -15.270 3.031 5.880 1.00 93.06 91 MET A O 1
ATOM 737 N N . VAL A 1 92 ? -15.130 4.617 4.277 1.00 94.69 92 VAL A N 1
ATOM 738 C CA . VAL A 1 92 ? -13.669 4.614 4.226 1.00 94.69 92 VAL A CA 1
ATOM 739 C C . VAL A 1 92 ? -13.123 5.877 4.867 1.00 94.69 92 VAL A C 1
ATOM 741 O O . VAL A 1 92 ? -13.532 6.992 4.554 1.00 94.69 92 VAL A O 1
ATOM 744 N N . PHE A 1 93 ? -12.155 5.705 5.758 1.00 95.19 93 PHE A N 1
ATOM 745 C CA . PHE A 1 93 ? -11.499 6.804 6.448 1.00 95.19 93 PHE A CA 1
ATOM 746 C C . PHE A 1 93 ? -9.997 6.771 6.210 1.00 95.19 93 PHE A C 1
ATOM 748 O O . PHE A 1 93 ? -9.373 5.710 6.215 1.00 95.19 93 PHE A O 1
ATOM 755 N N . ALA A 1 94 ? -9.399 7.948 6.051 1.00 94.38 94 ALA A N 1
ATOM 756 C CA . ALA A 1 94 ? -7.953 8.088 5.983 1.00 94.38 94 ALA A CA 1
ATOM 757 C C . ALA A 1 94 ? -7.366 8.287 7.387 1.00 94.38 94 ALA A C 1
ATOM 759 O O . ALA A 1 94 ? -7.742 9.202 8.122 1.00 94.38 94 ALA A O 1
ATOM 760 N N . LEU A 1 95 ? -6.399 7.452 7.748 1.00 95.25 95 LEU A N 1
ATOM 761 C CA . LEU A 1 95 ? -5.585 7.562 8.948 1.00 95.25 95 LEU A CA 1
ATOM 762 C C . LEU A 1 95 ? -4.249 8.215 8.599 1.00 95.25 95 LEU A C 1
ATOM 764 O O . LEU A 1 95 ? -3.511 7.718 7.749 1.00 95.25 95 LEU A O 1
ATOM 768 N N . ARG A 1 96 ? -3.887 9.286 9.312 1.00 95.25 96 ARG A N 1
ATOM 769 C CA . ARG A 1 96 ? -2.540 9.855 9.224 1.00 95.25 96 ARG A CA 1
ATOM 770 C C . ARG A 1 96 ? -1.571 9.009 10.040 1.00 95.25 96 ARG A C 1
ATOM 772 O O . ARG A 1 96 ? -1.824 8.711 11.206 1.00 95.25 96 ARG A O 1
ATOM 779 N N . THR A 1 97 ? -0.415 8.706 9.473 1.00 95.75 97 THR A N 1
ATOM 780 C CA . THR A 1 97 ? 0.631 7.908 10.116 1.00 95.75 97 THR A CA 1
ATOM 781 C C . THR A 1 97 ? 1.982 8.619 10.071 1.00 95.75 97 THR A C 1
ATOM 783 O O . THR A 1 97 ? 2.122 9.764 9.619 1.00 95.75 97 THR A O 1
ATOM 786 N N . THR A 1 98 ? 3.001 7.980 10.636 1.00 94.94 98 THR A N 1
ATOM 787 C CA . THR A 1 98 ? 4.392 8.393 10.453 1.00 94.94 98 THR A CA 1
ATOM 788 C C . THR A 1 98 ? 4.914 7.806 9.152 1.00 94.94 98 THR A C 1
ATOM 790 O O . THR A 1 98 ? 4.746 6.615 8.920 1.00 94.94 98 THR A O 1
ATOM 793 N N . ALA A 1 99 ? 5.551 8.642 8.327 1.00 92.25 99 ALA A N 1
ATOM 794 C CA . ALA A 1 99 ? 6.122 8.202 7.061 1.00 92.25 99 ALA A CA 1
ATOM 795 C C . ALA A 1 99 ? 7.118 7.046 7.267 1.00 92.25 99 ALA A C 1
ATOM 797 O O . ALA A 1 99 ? 7.921 7.089 8.206 1.00 92.25 99 ALA A O 1
ATOM 798 N N . ASN A 1 100 ? 7.086 6.060 6.371 1.00 92.50 100 ASN A N 1
ATOM 799 C CA . ASN A 1 100 ? 7.881 4.824 6.397 1.00 92.50 100 ASN A CA 1
ATOM 800 C C . ASN A 1 100 ? 7.573 3.884 7.584 1.00 92.50 100 ASN A C 1
ATOM 802 O O . ASN A 1 100 ? 8.402 3.046 7.940 1.00 92.50 100 ASN A O 1
ATOM 806 N N . ARG A 1 101 ? 6.421 4.048 8.243 1.00 94.38 101 ARG A N 1
ATOM 807 C CA . ARG A 1 101 ? 5.915 3.149 9.299 1.00 94.38 101 ARG A CA 1
ATOM 808 C C . ARG A 1 101 ? 4.480 2.693 9.032 1.00 94.38 101 ARG A C 1
ATOM 810 O O . ARG A 1 101 ? 3.800 2.243 9.947 1.00 94.38 101 ARG A O 1
ATOM 817 N N . GLU A 1 102 ? 4.010 2.835 7.802 1.00 94.25 102 GLU A N 1
ATOM 818 C CA . GLU A 1 102 ? 2.647 2.534 7.382 1.00 94.25 102 GLU A CA 1
ATOM 819 C C . GLU A 1 102 ? 2.341 1.043 7.550 1.00 94.25 102 GLU A C 1
ATOM 821 O O . GLU A 1 102 ? 1.357 0.699 8.197 1.00 94.25 102 GLU A O 1
ATOM 826 N N . ASP A 1 103 ? 3.238 0.171 7.085 1.00 93.62 103 ASP A N 1
ATOM 827 C CA . ASP A 1 103 ? 3.083 -1.286 7.206 1.00 93.62 103 ASP A CA 1
ATOM 828 C C . ASP A 1 103 ? 2.980 -1.718 8.676 1.00 93.62 103 ASP A C 1
ATOM 830 O O . ASP A 1 103 ? 2.085 -2.462 9.065 1.00 93.62 103 ASP A O 1
ATOM 834 N N . GLN A 1 104 ? 3.832 -1.146 9.531 1.00 94.81 104 GLN A N 1
ATOM 835 C CA . GLN A 1 104 ? 3.807 -1.423 10.965 1.00 94.81 104 GLN A CA 1
ATOM 836 C C . GLN A 1 104 ? 2.488 -0.969 11.616 1.00 94.81 104 GLN A C 1
ATOM 838 O O . GLN A 1 104 ? 1.947 -1.650 12.486 1.00 94.81 104 GLN A O 1
ATOM 843 N N . VAL A 1 105 ? 1.966 0.195 11.222 1.00 95.75 105 VAL A N 1
ATOM 844 C CA . VAL A 1 105 ? 0.673 0.691 11.714 1.00 95.75 105 VAL A CA 1
ATOM 845 C C . VAL A 1 105 ? -0.466 -0.206 11.230 1.00 95.75 105 VAL A C 1
ATOM 847 O O . VAL A 1 105 ? -1.359 -0.512 12.017 1.00 95.75 105 VAL A O 1
ATOM 850 N N . MET A 1 106 ? -0.426 -0.658 9.977 1.00 94.75 106 MET A N 1
ATOM 851 C CA . MET A 1 106 ? -1.406 -1.580 9.408 1.00 94.75 106 MET A CA 1
ATOM 852 C C . MET A 1 106 ? -1.468 -2.894 10.198 1.00 94.75 106 MET A C 1
ATOM 854 O O . MET A 1 106 ? -2.559 -3.289 10.610 1.00 94.75 106 MET A O 1
ATOM 858 N N . ASP A 1 107 ? -0.322 -3.500 10.517 1.00 94.69 107 ASP A N 1
ATOM 859 C CA . ASP A 1 107 ? -0.252 -4.717 11.340 1.00 94.69 107 ASP A CA 1
ATOM 860 C C . ASP A 1 107 ? -0.903 -4.522 12.719 1.00 94.69 107 ASP A C 1
ATOM 862 O O . ASP A 1 107 ? -1.652 -5.375 13.210 1.00 94.69 107 ASP A O 1
ATOM 866 N N . PHE A 1 108 ? -0.655 -3.372 13.352 1.00 95.00 108 PHE A N 1
ATOM 867 C CA . PHE A 1 108 ? -1.270 -3.047 14.636 1.00 95.00 108 PHE A CA 1
ATOM 868 C C . PHE A 1 108 ? -2.784 -2.856 14.529 1.00 95.00 108 PHE A C 1
ATOM 870 O O . PHE A 1 108 ? -3.501 -3.309 15.424 1.00 95.00 108 PHE A O 1
ATOM 877 N N . ILE A 1 109 ? -3.278 -2.220 13.462 1.00 95.12 109 ILE A N 1
ATOM 878 C CA . ILE A 1 109 ? -4.718 -2.016 13.240 1.00 95.12 109 ILE A CA 1
ATOM 879 C C . ILE A 1 109 ? -5.407 -3.363 13.073 1.00 95.12 109 ILE A C 1
ATOM 881 O O . ILE A 1 109 ? -6.395 -3.616 13.758 1.00 95.12 109 ILE A O 1
ATOM 885 N N . VAL A 1 110 ? -4.864 -4.237 12.222 1.00 94.62 110 VAL A N 1
ATOM 886 C CA . VAL A 1 110 ? -5.410 -5.580 11.987 1.00 94.62 110 VAL A CA 1
ATOM 887 C C . VAL A 1 110 ? -5.453 -6.363 13.299 1.00 94.62 110 VAL A C 1
ATOM 889 O O . VAL A 1 110 ? -6.516 -6.829 13.707 1.00 94.62 110 VAL A O 1
ATOM 892 N N . SER A 1 111 ? -4.341 -6.401 14.041 1.00 94.06 111 SER A N 1
ATOM 893 C CA . SER A 1 111 ? -4.285 -7.098 15.330 1.00 94.06 111 SER A CA 1
ATOM 894 C C . SER A 1 111 ? -5.283 -6.541 16.353 1.00 94.06 111 SER A C 1
ATOM 896 O O . SER A 1 111 ? -5.881 -7.295 17.123 1.00 94.06 111 SER A O 1
ATOM 898 N N . ASN A 1 112 ? -5.469 -5.222 16.396 1.00 93.06 112 ASN A N 1
ATOM 899 C CA . ASN A 1 112 ? -6.390 -4.573 17.325 1.00 93.06 112 ASN A CA 1
ATOM 900 C C . ASN A 1 112 ? -7.858 -4.824 16.939 1.00 93.06 112 ASN A C 1
ATOM 902 O O . ASN A 1 112 ? -8.672 -5.127 17.815 1.00 93.06 112 ASN A O 1
ATOM 906 N N . ALA A 1 113 ? -8.181 -4.756 15.645 1.00 94.00 113 ALA A N 1
ATOM 907 C CA . ALA A 1 113 ? -9.511 -5.036 15.112 1.00 94.00 113 ALA A CA 1
ATOM 908 C C . ALA A 1 113 ? -9.934 -6.486 15.382 1.00 94.00 113 ALA A C 1
ATOM 910 O O . ALA A 1 113 ? -11.040 -6.715 15.869 1.00 94.00 113 ALA A O 1
ATOM 911 N N . GLU A 1 114 ? -9.034 -7.452 15.175 1.00 92.94 114 GLU A N 1
ATOM 912 C CA . GLU A 1 114 ? -9.280 -8.868 15.468 1.00 92.94 114 GLU A CA 1
ATOM 913 C C . GLU A 1 114 ? -9.493 -9.122 16.966 1.00 92.94 114 GLU A C 1
ATOM 915 O O . GLU A 1 114 ? -10.465 -9.767 17.361 1.00 92.94 114 GLU A O 1
ATOM 920 N N . LYS A 1 115 ? -8.617 -8.577 17.822 1.00 93.25 115 LYS A N 1
ATOM 921 C CA . LYS A 1 115 ? -8.689 -8.771 19.282 1.00 93.25 115 LYS A CA 1
ATOM 922 C C . LYS A 1 115 ? -9.967 -8.203 19.885 1.00 93.25 115 LYS A C 1
ATOM 924 O O . LYS A 1 115 ? -10.570 -8.830 20.753 1.00 93.25 115 LYS A O 1
ATOM 929 N N . LYS A 1 116 ? -10.363 -7.008 19.447 1.00 91.94 116 LYS A N 1
ATOM 930 C CA . LYS A 1 116 ? -11.540 -6.296 19.960 1.00 91.94 116 LYS A CA 1
ATOM 931 C C . LYS A 1 116 ? -12.819 -6.614 19.181 1.00 91.94 116 LYS A C 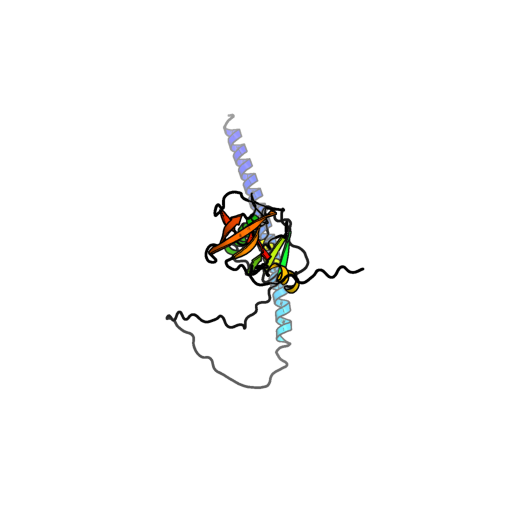1
ATOM 933 O O . LYS A 1 116 ? -13.876 -6.132 19.569 1.00 91.94 116 LYS A O 1
ATOM 938 N N . LYS A 1 117 ? -12.733 -7.432 18.123 1.00 92.44 117 LYS A N 1
ATOM 939 C CA . LYS A 1 117 ? -13.839 -7.774 17.211 1.00 92.44 117 LYS A CA 1
ATOM 940 C C . LYS A 1 117 ? -14.566 -6.532 16.681 1.00 92.44 117 LYS A C 1
ATOM 942 O O . LYS A 1 117 ? -15.793 -6.471 16.683 1.00 92.44 117 LYS A O 1
ATOM 947 N N . ILE A 1 118 ? -13.789 -5.536 16.267 1.00 92.69 118 ILE A N 1
ATOM 948 C CA . ILE A 1 118 ? -14.302 -4.264 15.746 1.00 92.69 118 ILE A CA 1
ATOM 949 C C . ILE A 1 118 ? -14.754 -4.468 14.298 1.00 92.69 118 ILE A C 1
ATOM 951 O O . ILE A 1 118 ? -14.146 -5.246 13.562 1.00 92.69 118 ILE A O 1
ATOM 955 N N . ALA A 1 119 ? -15.797 -3.756 13.871 1.00 92.88 119 ALA A N 1
ATOM 956 C CA . ALA A 1 119 ? -16.321 -3.817 12.510 1.00 92.88 119 ALA A CA 1
ATOM 957 C C . ALA A 1 119 ? -15.442 -3.044 11.499 1.00 92.88 119 ALA A C 1
ATOM 959 O O . ALA A 1 119 ? -15.880 -2.076 10.877 1.00 92.88 119 ALA A O 1
ATOM 960 N N . VAL A 1 120 ? -14.190 -3.482 11.343 1.00 94.06 120 VAL A N 1
ATOM 961 C CA . VAL A 1 120 ? -13.268 -3.078 10.271 1.00 94.06 120 VAL A CA 1
ATOM 962 C C . VAL A 1 120 ? -13.256 -4.175 9.213 1.00 94.06 120 VAL A C 1
ATOM 964 O O . VAL A 1 120 ? -13.069 -5.347 9.535 1.00 94.06 120 VAL A O 1
ATOM 967 N N . TYR A 1 121 ? -13.466 -3.799 7.956 1.00 93.38 121 TYR A N 1
ATOM 968 C CA . TYR A 1 121 ? -13.575 -4.735 6.837 1.00 93.38 121 TYR A CA 1
ATOM 969 C C . TYR A 1 121 ? -12.270 -4.851 6.053 1.00 93.38 121 TYR A C 1
ATOM 971 O O . TYR A 1 121 ? -11.884 -5.953 5.667 1.00 93.38 121 TYR A O 1
ATOM 979 N N . ALA A 1 122 ? -11.567 -3.734 5.862 1.00 92.44 122 ALA A N 1
ATOM 980 C CA . ALA A 1 122 ? -10.308 -3.698 5.132 1.00 92.44 122 ALA A CA 1
ATOM 981 C C . ALA A 1 122 ? -9.393 -2.580 5.642 1.00 92.44 122 ALA A C 1
ATOM 983 O O . ALA A 1 122 ? -9.847 -1.545 6.132 1.00 92.44 122 ALA A O 1
ATOM 984 N N . VAL A 1 123 ? -8.086 -2.787 5.492 1.00 93.81 123 VAL A N 1
ATOM 985 C CA . VAL A 1 123 ? -7.050 -1.774 5.714 1.00 93.81 123 VAL A CA 1
ATOM 986 C C . VAL A 1 123 ? -6.160 -1.760 4.480 1.00 93.81 123 VAL A C 1
ATOM 988 O O . VAL A 1 123 ? -5.717 -2.813 4.023 1.00 93.81 123 VAL A O 1
ATOM 991 N N . LEU A 1 124 ? -5.921 -0.577 3.924 1.00 92.19 124 LEU A N 1
ATOM 992 C CA . LEU A 1 124 ? -5.215 -0.391 2.665 1.00 92.19 124 LEU A CA 1
ATOM 993 C C . LEU A 1 124 ? -4.077 0.616 2.832 1.00 92.19 124 LEU A C 1
ATOM 995 O O . LEU A 1 124 ? -4.298 1.768 3.201 1.00 92.19 124 LEU A O 1
ATOM 999 N N . HIS A 1 125 ? -2.871 0.195 2.466 1.00 91.50 125 HIS A N 1
ATOM 1000 C CA . HIS A 1 125 ? -1.716 1.062 2.261 1.00 91.50 125 HIS A CA 1
ATOM 1001 C C . HIS A 1 125 ? -1.399 1.109 0.756 1.00 91.50 125 HIS A C 1
ATOM 1003 O O . HIS A 1 125 ? -0.847 0.146 0.218 1.00 91.50 125 HIS A O 1
ATOM 1009 N N . PRO A 1 126 ? -1.764 2.191 0.042 1.00 85.75 126 PRO A N 1
ATOM 1010 C CA . PRO A 1 126 ? -1.466 2.287 -1.378 1.00 85.75 126 PRO A CA 1
ATOM 1011 C C . PRO A 1 126 ? 0.021 2.537 -1.655 1.00 85.75 126 PRO A C 1
ATOM 1013 O O . PRO A 1 126 ? 0.627 3.405 -1.017 1.00 85.75 126 PRO A O 1
ATOM 1016 N N . PRO A 1 127 ? 0.610 1.861 -2.656 1.00 80.44 127 PRO A N 1
ATOM 1017 C CA . PRO A 1 127 ? 2.001 2.081 -3.021 1.00 80.44 127 PRO A CA 1
ATOM 1018 C C . PRO A 1 127 ? 2.204 3.518 -3.518 1.00 80.44 127 PRO A C 1
ATOM 1020 O O . PRO A 1 127 ? 1.496 4.002 -4.396 1.00 80.44 127 PRO A O 1
ATOM 1023 N N . GLY A 1 128 ? 3.200 4.209 -2.962 1.00 80.69 128 GLY A N 1
ATOM 1024 C CA . GLY A 1 128 ? 3.559 5.576 -3.358 1.00 80.69 128 GLY A CA 1
ATOM 1025 C C . GLY A 1 128 ? 2.903 6.689 -2.534 1.00 80.69 128 GLY A C 1
ATOM 1026 O O . GLY A 1 128 ? 3.363 7.830 -2.611 1.00 80.69 128 GLY A O 1
ATOM 1027 N N . MET A 1 129 ? 1.914 6.383 -1.687 1.00 84.88 129 MET A N 1
ATOM 1028 C CA . MET A 1 129 ? 1.385 7.338 -0.711 1.00 84.88 129 MET A CA 1
ATOM 1029 C C . MET A 1 129 ? 2.089 7.162 0.636 1.00 84.88 129 MET A C 1
ATOM 1031 O O . MET A 1 129 ? 2.002 6.115 1.262 1.00 84.88 129 MET A O 1
ATOM 1035 N N . ARG A 1 130 ? 2.787 8.205 1.097 1.00 89.69 130 ARG A N 1
ATOM 1036 C CA . ARG A 1 130 ? 3.503 8.190 2.383 1.00 89.69 130 ARG A CA 1
ATOM 1037 C C . ARG A 1 130 ? 2.709 8.909 3.466 1.00 89.69 130 ARG A C 1
ATOM 1039 O O . ARG A 1 130 ? 2.193 10.002 3.236 1.00 89.69 130 ARG A O 1
ATOM 1046 N N . GLY A 1 131 ? 2.689 8.340 4.664 1.00 92.56 131 GLY A N 1
ATOM 1047 C CA . GLY A 1 131 ? 2.087 8.914 5.864 1.00 92.56 131 GLY A CA 1
ATOM 1048 C C . GLY A 1 131 ? 0.565 8.797 5.940 1.00 92.56 131 GLY A C 1
ATOM 1049 O O . GLY A 1 131 ? -0.035 9.486 6.769 1.00 92.56 131 GLY A O 1
ATOM 1050 N N . TYR A 1 132 ? -0.051 7.962 5.099 1.00 93.44 132 TYR A N 1
ATOM 1051 C CA . TYR A 1 132 ? -1.492 7.723 5.095 1.00 93.44 132 TYR A CA 1
ATOM 1052 C C . TYR A 1 132 ? -1.818 6.247 4.873 1.00 93.44 132 TYR A C 1
ATOM 1054 O O . TYR A 1 132 ? -1.125 5.548 4.139 1.00 93.44 132 TYR A O 1
ATOM 1062 N N . ILE A 1 133 ? -2.891 5.798 5.518 1.00 94.69 133 ILE A N 1
ATOM 1063 C CA . ILE A 1 133 ? -3.494 4.468 5.376 1.00 94.69 133 ILE A CA 1
ATOM 1064 C C . ILE A 1 133 ? -5.005 4.667 5.288 1.00 94.69 133 ILE A C 1
ATOM 1066 O O . ILE A 1 133 ? -5.539 5.565 5.936 1.00 94.69 133 ILE A O 1
ATOM 1070 N N . PHE A 1 134 ? -5.702 3.834 4.527 1.00 94.88 134 PHE A N 1
ATOM 1071 C CA . PHE A 1 134 ? -7.160 3.839 4.449 1.00 94.88 134 PHE A CA 1
ATOM 1072 C C . PHE A 1 134 ? -7.743 2.674 5.246 1.00 94.88 134 PHE A C 1
ATOM 1074 O O . PHE A 1 134 ? -7.200 1.571 5.236 1.00 94.88 134 PHE A O 1
ATOM 1081 N N . ILE A 1 135 ? -8.842 2.928 5.949 1.00 95.19 135 ILE A N 1
ATOM 1082 C CA . ILE A 1 135 ? -9.538 1.951 6.786 1.00 95.19 135 ILE A CA 1
ATOM 1083 C C . ILE A 1 135 ? -10.999 1.933 6.361 1.00 95.19 135 ILE A C 1
ATOM 1085 O O . ILE A 1 135 ? -11.681 2.954 6.445 1.00 95.19 135 ILE A O 1
ATOM 1089 N N . GLU A 1 136 ? -11.474 0.775 5.924 1.00 94.12 136 GLU A N 1
ATOM 1090 C CA . GLU A 1 136 ? -12.880 0.523 5.641 1.00 94.12 136 GLU A CA 1
ATOM 1091 C C . GLU A 1 136 ? -13.552 -0.050 6.892 1.00 94.12 136 GLU A C 1
ATOM 1093 O O . GLU A 1 136 ? -13.097 -1.047 7.457 1.00 94.12 136 GLU A O 1
ATOM 1098 N N . SER A 1 137 ? -14.643 0.568 7.334 1.00 94.56 137 SER A N 1
ATOM 1099 C CA . SER A 1 137 ? -15.334 0.191 8.571 1.00 94.56 137 SER A CA 1
ATOM 1100 C C . SER A 1 137 ? -16.837 0.436 8.486 1.00 94.56 137 SER A C 1
ATOM 1102 O O . SER A 1 137 ? -17.306 1.145 7.597 1.00 94.56 137 SER A O 1
ATOM 1104 N N . ALA A 1 138 ? -17.606 -0.148 9.407 1.00 93.19 138 ALA A N 1
ATOM 1105 C CA . ALA A 1 138 ? -19.053 0.069 9.477 1.00 93.19 138 ALA A CA 1
ATOM 1106 C C . ALA A 1 138 ? -19.420 1.499 9.902 1.00 93.19 138 ALA A C 1
ATOM 1108 O O . ALA A 1 138 ? -20.432 2.045 9.466 1.00 93.19 138 ALA A O 1
ATOM 1109 N N . SER A 1 139 ? -18.607 2.103 10.768 1.00 92.62 139 SER A N 1
ATOM 1110 C CA . SER A 1 139 ? -18.816 3.452 11.273 1.00 92.62 139 SER A CA 1
ATOM 1111 C C . SER A 1 139 ? -17.492 4.131 11.608 1.00 92.62 139 SER A C 1
ATOM 1113 O O . SER A 1 139 ? -16.477 3.483 11.863 1.00 92.62 139 SER A O 1
ATOM 1115 N N . LYS A 1 140 ? -17.515 5.462 11.704 1.00 91.56 140 LYS A N 1
ATOM 1116 C CA . LYS A 1 140 ? -16.355 6.233 12.167 1.00 91.56 140 LYS A CA 1
ATOM 1117 C C . LYS A 1 140 ? -15.876 5.807 13.559 1.00 91.56 140 LYS A C 1
ATOM 1119 O O . LYS A 1 140 ? -14.674 5.773 13.804 1.00 91.56 140 LYS A O 1
ATOM 1124 N N . GLY A 1 141 ? -16.806 5.463 14.453 1.00 92.25 141 GLY A N 1
ATOM 1125 C CA . GLY A 1 141 ? -16.480 5.005 15.803 1.00 92.25 141 GLY A CA 1
ATOM 1126 C C . GLY A 1 141 ? -15.673 3.707 15.794 1.00 92.25 141 GLY A C 1
ATOM 1127 O O . GLY A 1 141 ? -14.707 3.586 16.544 1.00 92.25 141 GLY A O 1
ATOM 1128 N N . ASP A 1 142 ? -16.003 2.780 14.892 1.00 93.06 142 ASP A N 1
ATOM 1129 C CA . ASP A 1 142 ? -15.251 1.536 14.710 1.00 93.06 142 ASP A CA 1
ATOM 1130 C C . ASP A 1 142 ? -13.824 1.817 14.224 1.00 93.06 142 ASP A C 1
ATOM 1132 O O . ASP A 1 142 ? -12.858 1.289 14.776 1.00 93.06 142 ASP A O 1
ATOM 1136 N N . ALA A 1 143 ? -13.659 2.710 13.243 1.00 93.25 143 ALA A N 1
ATOM 1137 C CA . ALA A 1 143 ? -12.333 3.109 12.779 1.00 93.25 143 ALA A CA 1
ATOM 1138 C C . ALA A 1 143 ? -11.506 3.757 13.908 1.00 93.25 143 ALA A C 1
ATOM 1140 O O . ALA A 1 143 ? -10.335 3.422 14.114 1.00 93.25 143 ALA A O 1
ATOM 1141 N N . GLU A 1 144 ? -12.108 4.654 14.691 1.00 93.75 144 GLU A N 1
ATOM 1142 C CA . GLU A 1 144 ? -11.449 5.296 15.832 1.00 93.75 144 GLU A CA 1
ATOM 1143 C C . GLU A 1 144 ? -11.026 4.263 16.882 1.00 93.75 144 GLU A C 1
ATOM 1145 O O . GLU A 1 144 ? -9.870 4.247 17.302 1.00 93.75 144 GLU A O 1
ATOM 1150 N N . GLN A 1 145 ? -11.906 3.332 17.250 1.00 93.44 145 GLN A N 1
ATOM 1151 C CA . GLN A 1 145 ? -11.582 2.245 18.180 1.00 93.44 145 GLN A CA 1
ATOM 1152 C C . GLN A 1 145 ? -10.468 1.327 17.660 1.00 93.44 145 GLN A C 1
ATOM 1154 O O . GLN A 1 145 ? -9.620 0.868 18.439 1.00 93.44 145 GLN A O 1
ATOM 1159 N N . ALA A 1 146 ? -10.442 1.075 16.350 1.00 93.31 146 ALA A N 1
ATOM 1160 C CA . ALA A 1 146 ? -9.421 0.258 15.710 1.00 93.31 146 ALA A CA 1
ATOM 1161 C C . ALA A 1 146 ? -8.052 0.944 15.694 1.00 93.31 146 ALA A C 1
ATOM 1163 O O . ALA A 1 146 ? -7.037 0.255 15.698 1.00 93.31 146 ALA A O 1
ATOM 1164 N N . THR A 1 147 ? -8.004 2.276 15.744 1.00 93.12 147 THR A N 1
ATOM 1165 C CA . THR A 1 147 ? -6.758 3.063 15.701 1.00 93.12 147 THR A CA 1
ATOM 1166 C C . THR A 1 147 ? -6.303 3.592 17.062 1.00 93.12 147 THR A C 1
ATOM 1168 O O . THR A 1 147 ? -5.194 4.118 17.192 1.00 93.12 147 THR A O 1
ATOM 1171 N N . GLN A 1 148 ? -7.119 3.415 18.102 1.00 91.94 148 GLN A N 1
ATOM 1172 C CA . GLN A 1 148 ? -6.786 3.795 1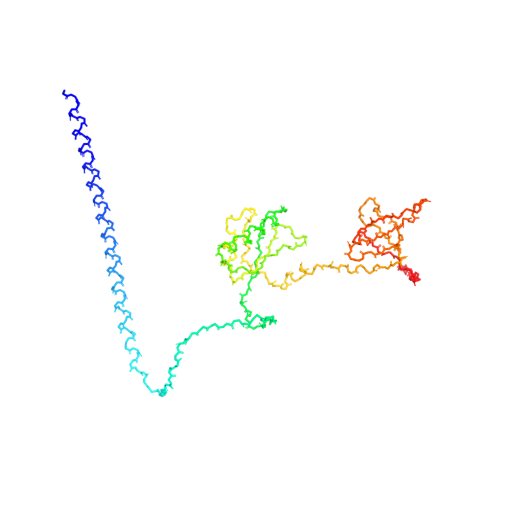9.472 1.00 91.94 148 GLN A CA 1
ATOM 1173 C C . GLN A 1 148 ? -5.537 3.076 19.990 1.00 91.94 148 GLN A C 1
ATOM 1175 O O . GLN A 1 148 ? -5.424 1.852 19.913 1.00 91.94 148 GLN A O 1
ATOM 1180 N N . ASN A 1 149 ? -4.645 3.851 20.613 1.00 91.44 149 ASN A N 1
ATOM 1181 C CA . ASN A 1 149 ? -3.397 3.385 21.227 1.00 91.44 149 ASN A CA 1
ATOM 1182 C C . ASN A 1 149 ? -2.439 2.673 20.260 1.00 91.44 149 ASN A C 1
ATOM 1184 O O . ASN A 1 149 ? -1.607 1.875 20.693 1.00 91.44 149 ASN A O 1
ATOM 1188 N N . ILE A 1 150 ? -2.523 2.972 18.961 1.00 93.00 150 ILE A N 1
ATOM 1189 C CA . ILE A 1 150 ? -1.577 2.451 17.976 1.00 93.00 150 ILE A CA 1
ATOM 1190 C C . ILE A 1 150 ? -0.357 3.375 17.872 1.00 93.00 150 ILE A C 1
ATOM 1192 O O . ILE A 1 150 ? -0.507 4.565 17.578 1.00 93.00 150 ILE A O 1
ATOM 1196 N N . PRO A 1 151 ? 0.870 2.858 18.075 1.00 92.25 151 PRO A N 1
ATOM 1197 C CA . PRO A 1 151 ? 2.088 3.628 17.859 1.00 92.25 151 PRO A CA 1
ATOM 1198 C C . PRO A 1 151 ? 2.163 4.168 16.430 1.00 92.25 151 PRO A C 1
ATOM 1200 O O . PRO A 1 151 ? 1.786 3.486 15.485 1.00 92.25 151 PRO A O 1
ATOM 1203 N N . TYR A 1 152 ? 2.701 5.379 16.262 1.00 93.88 152 TYR A N 1
ATOM 1204 C CA . TYR A 1 152 ? 2.915 6.035 14.960 1.00 93.88 152 TYR A CA 1
ATOM 1205 C C . TYR A 1 152 ? 1.648 6.459 14.197 1.00 93.88 152 TYR A C 1
ATOM 1207 O O . TYR A 1 152 ? 1.775 7.203 13.218 1.00 93.88 152 TYR A O 1
ATOM 1215 N N . ALA A 1 153 ? 0.457 6.068 14.656 1.00 94.25 153 ALA A N 1
ATOM 1216 C CA . ALA A 1 153 ? -0.815 6.608 14.197 1.00 94.25 153 ALA A CA 1
ATOM 1217 C C . ALA A 1 153 ? -1.024 8.018 14.778 1.00 94.25 153 ALA A C 1
ATOM 1219 O O . ALA A 1 153 ? -0.871 8.248 15.976 1.00 94.25 153 ALA A O 1
ATOM 1220 N N . ARG A 1 154 ? -1.352 8.986 13.919 1.00 91.12 154 ARG A N 1
ATOM 1221 C CA . ARG A 1 154 ? -1.559 10.405 14.272 1.00 91.12 154 ARG A CA 1
ATOM 1222 C C . ARG A 1 154 ? -3.031 10.816 14.305 1.00 91.12 154 ARG A C 1
ATOM 1224 O O . ARG A 1 154 ? -3.320 11.993 14.506 1.00 91.12 154 ARG A O 1
ATOM 1231 N N . GLY A 1 155 ? -3.936 9.860 14.116 1.00 91.75 155 GLY A N 1
ATOM 1232 C CA . GLY A 1 155 ? -5.380 10.065 14.151 1.00 91.75 155 GLY A CA 1
ATOM 1233 C C . GLY A 1 155 ? -6.037 10.039 12.774 1.00 91.75 155 GLY A C 1
ATOM 1234 O O . GLY A 1 155 ? -5.392 10.235 11.737 1.00 91.75 155 GLY A O 1
ATOM 1235 N N . ILE A 1 156 ? -7.333 9.742 12.792 1.00 93.81 156 ILE A N 1
ATOM 1236 C CA . ILE A 1 156 ? -8.179 9.611 11.605 1.00 93.81 156 ILE A CA 1
ATOM 1237 C C . ILE A 1 156 ? -8.656 10.995 11.159 1.00 93.81 156 ILE A C 1
ATOM 1239 O O . ILE A 1 156 ? -8.939 11.869 11.984 1.00 93.81 156 ILE A O 1
ATOM 1243 N N . LEU A 1 157 ? -8.727 11.211 9.847 1.00 92.38 157 LEU A N 1
ATOM 1244 C CA . LEU A 1 157 ? -9.332 12.405 9.273 1.00 92.38 157 LEU A CA 1
ATOM 1245 C C . LEU A 1 157 ? -10.838 12.445 9.553 1.00 92.38 157 LEU A C 1
ATOM 1247 O O . LEU A 1 157 ? -11.509 11.432 9.722 1.00 92.38 157 LEU A O 1
ATOM 1251 N N . ARG A 1 158 ? -11.382 13.658 9.652 1.00 88.94 158 ARG A N 1
ATOM 1252 C CA . ARG A 1 158 ? -12.792 13.830 10.022 1.00 88.94 158 ARG A CA 1
ATOM 1253 C C . ARG A 1 158 ? -13.751 13.425 8.914 1.00 88.94 158 ARG A C 1
ATOM 1255 O O . ARG A 1 158 ? -14.859 13.008 9.245 1.00 88.94 158 ARG A O 1
ATOM 1262 N N . GLU A 1 159 ? -13.317 13.611 7.676 1.00 90.81 159 GLU A N 1
ATOM 1263 C CA . GLU A 1 159 ? -14.092 13.390 6.465 1.00 90.81 159 GLU A CA 1
ATOM 1264 C C . GLU A 1 159 ? -13.958 11.941 6.002 1.00 90.81 159 GLU A C 1
ATOM 1266 O O . GLU A 1 159 ? -12.893 11.327 6.112 1.00 90.81 159 GLU A O 1
ATOM 1271 N N . GLU A 1 160 ? -15.069 11.409 5.504 1.00 92.44 160 GLU A N 1
ATOM 1272 C CA . GLU A 1 160 ? -15.092 10.143 4.787 1.00 92.44 160 GLU A CA 1
ATOM 1273 C C . GLU A 1 160 ? -14.457 10.334 3.408 1.00 92.44 160 GLU A C 1
ATOM 1275 O O . GLU A 1 160 ? -14.676 11.348 2.743 1.00 92.44 160 GLU A O 1
ATOM 1280 N N . VAL A 1 161 ? -13.675 9.348 2.982 1.00 92.00 161 VAL A N 1
ATOM 1281 C CA . VAL A 1 161 ? -13.084 9.311 1.650 1.00 92.00 161 VAL A CA 1
ATOM 1282 C C . VAL A 1 161 ? -14.001 8.479 0.755 1.00 92.00 161 VAL A C 1
ATOM 1284 O O . VAL A 1 161 ? -14.182 7.288 1.020 1.00 92.00 161 VAL A O 1
ATOM 1287 N N . PRO A 1 162 ? -14.591 9.056 -0.305 1.00 91.88 162 PRO A N 1
ATOM 1288 C CA . PRO A 1 162 ? -15.427 8.289 -1.211 1.00 91.88 162 PRO A CA 1
ATOM 1289 C C . PRO A 1 162 ? -14.572 7.268 -1.967 1.00 91.88 162 PRO A C 1
ATOM 1291 O O . PRO A 1 162 ? -13.456 7.556 -2.395 1.00 91.88 162 PRO A O 1
ATOM 1294 N N . PHE A 1 163 ? -15.120 6.073 -2.188 1.00 87.62 163 PHE A N 1
ATOM 1295 C CA . PHE A 1 163 ? -14.388 4.971 -2.824 1.00 87.62 163 PHE A CA 1
ATOM 1296 C C . PHE A 1 163 ? -13.788 5.339 -4.195 1.00 87.62 163 PHE A C 1
ATOM 1298 O O . PHE A 1 163 ? -12.679 4.918 -4.513 1.00 87.62 163 PHE A O 1
ATOM 1305 N N . LYS A 1 164 ? -14.472 6.197 -4.965 1.00 89.50 164 LYS A N 1
ATOM 1306 C CA . LYS A 1 164 ? -14.012 6.693 -6.275 1.00 89.50 164 LYS A CA 1
ATOM 1307 C C . LYS A 1 164 ? -12.644 7.378 -6.231 1.00 89.50 164 LYS A C 1
ATOM 1309 O O . LYS A 1 164 ? -11.906 7.310 -7.206 1.00 89.50 164 LYS A O 1
ATOM 1314 N N . ASP A 1 165 ? -12.296 8.009 -5.113 1.00 88.00 165 ASP A N 1
ATOM 1315 C CA . ASP A 1 165 ? -11.006 8.689 -4.966 1.00 88.00 165 ASP A CA 1
ATOM 1316 C C . ASP A 1 165 ? -9.869 7.691 -4.683 1.00 88.00 165 ASP A C 1
ATOM 1318 O O . ASP A 1 165 ? -8.696 7.991 -4.905 1.00 88.00 165 ASP A O 1
ATOM 1322 N N . ILE A 1 166 ? -10.214 6.487 -4.214 1.00 86.50 166 ILE A N 1
ATOM 1323 C CA . ILE A 1 166 ? -9.282 5.409 -3.862 1.00 86.50 166 ILE A CA 1
ATOM 1324 C C . ILE A 1 166 ? -9.082 4.443 -5.040 1.00 86.50 166 ILE A C 1
ATOM 1326 O O . ILE A 1 166 ? -8.016 3.838 -5.150 1.00 86.50 166 ILE A O 1
ATOM 1330 N N . GLU A 1 167 ? -10.053 4.321 -5.953 1.00 86.12 167 GLU A N 1
ATOM 1331 C CA . GLU A 1 167 ? -9.975 3.464 -7.152 1.00 86.12 167 GLU A CA 1
ATOM 1332 C C . GLU A 1 167 ? -8.648 3.598 -7.929 1.00 86.12 167 GLU A C 1
ATOM 1334 O O . GLU A 1 167 ? -7.995 2.572 -8.147 1.00 86.12 167 GLU A O 1
ATOM 1339 N N . PRO A 1 168 ? -8.152 4.812 -8.259 1.00 83.06 168 PRO A N 1
ATOM 1340 C CA . PRO A 1 168 ? -6.901 4.964 -9.009 1.00 83.06 168 PRO A CA 1
ATOM 1341 C C . PRO A 1 168 ? -5.670 4.466 -8.244 1.00 83.06 168 PRO A C 1
ATOM 1343 O O . PRO A 1 168 ? -4.622 4.212 -8.831 1.00 83.06 168 PRO A O 1
ATOM 1346 N N . MET A 1 169 ? -5.772 4.363 -6.918 1.00 79.50 169 MET A N 1
ATOM 1347 C CA . MET A 1 169 ? -4.698 3.890 -6.050 1.00 79.50 169 MET A CA 1
ATOM 1348 C C . MET A 1 169 ? -4.673 2.361 -5.932 1.00 79.50 169 MET A C 1
ATOM 1350 O O . MET A 1 169 ? -3.637 1.785 -5.596 1.00 79.50 169 MET A O 1
ATOM 1354 N N . LEU A 1 170 ? -5.815 1.710 -6.180 1.00 75.88 170 LEU A N 1
ATOM 1355 C CA . LEU A 1 170 ? -5.965 0.253 -6.207 1.00 75.88 170 LEU A CA 1
ATOM 1356 C C . LEU A 1 170 ? -5.569 -0.346 -7.553 1.00 75.88 170 LEU A C 1
ATOM 1358 O O . LEU A 1 170 ? -5.127 -1.497 -7.603 1.00 75.88 170 LEU A O 1
ATOM 1362 N N . GLU A 1 171 ? -5.682 0.430 -8.631 1.00 69.00 171 GLU A N 1
ATOM 1363 C CA . GLU A 1 171 ? -5.075 0.099 -9.911 1.00 69.00 171 GLU A CA 1
ATOM 1364 C C . GLU A 1 171 ? -3.552 0.156 -9.773 1.00 69.00 171 GLU A C 1
ATOM 1366 O O . GLU A 1 171 ? -2.877 1.123 -10.125 1.00 69.00 171 GLU A O 1
ATOM 1371 N N . GLN A 1 172 ? -2.974 -0.936 -9.267 1.00 61.97 172 GLN A N 1
ATOM 1372 C CA . GLN A 1 172 ? -1.596 -1.268 -9.573 1.00 61.97 172 GLN A CA 1
ATOM 1373 C C . GLN A 1 172 ? -1.508 -1.235 -11.090 1.00 61.97 172 GLN A C 1
ATOM 1375 O O . GLN A 1 172 ? -2.043 -2.128 -11.750 1.00 61.97 172 GLN A O 1
ATOM 1380 N N . VAL A 1 173 ? -0.875 -0.195 -11.635 1.00 58.97 173 VAL A N 1
ATOM 1381 C CA . VAL A 1 173 ? -0.545 -0.110 -13.051 1.00 58.97 173 VAL A CA 1
ATOM 1382 C C . VAL A 1 173 ? 0.425 -1.255 -13.312 1.00 58.97 173 VAL A C 1
ATOM 1384 O O . VAL A 1 173 ? 1.644 -1.086 -13.305 1.00 58.97 173 VAL A O 1
ATOM 1387 N N . LYS A 1 174 ? -0.116 -2.460 -13.495 1.00 58.06 174 LYS A N 1
ATOM 1388 C CA . LYS A 1 174 ? 0.547 -3.552 -14.172 1.00 58.06 174 LYS A CA 1
ATOM 1389 C C . LYS A 1 174 ? 0.765 -2.986 -15.555 1.00 58.06 174 LYS A C 1
ATOM 1391 O O . LYS A 1 174 ? -0.117 -3.023 -16.405 1.00 58.06 174 LYS A O 1
ATOM 1396 N N . LYS A 1 175 ? 1.914 -2.341 -15.751 1.00 60.12 175 LYS A N 1
ATOM 1397 C CA . LYS A 1 175 ? 2.405 -2.114 -17.095 1.00 60.12 175 LYS A CA 1
ATOM 1398 C C . LYS A 1 175 ? 2.523 -3.515 -17.654 1.00 60.12 175 LYS A C 1
ATOM 1400 O O . LYS A 1 175 ? 3.435 -4.242 -17.278 1.00 60.12 175 LYS A O 1
ATOM 1405 N N . ASP A 1 176 ? 1.565 -3.911 -18.478 1.00 59.22 176 ASP A N 1
ATOM 1406 C CA . ASP A 1 176 ? 1.713 -5.091 -19.305 1.00 59.22 176 ASP A CA 1
ATOM 1407 C C . ASP A 1 176 ? 2.877 -4.783 -20.239 1.00 59.22 176 ASP A C 1
ATOM 1409 O O . ASP A 1 176 ? 2.729 -4.164 -21.295 1.00 59.22 176 ASP A O 1
ATOM 1413 N N . ILE A 1 177 ? 4.086 -5.122 -19.790 1.00 68.00 177 ILE A N 1
ATOM 1414 C CA . ILE A 1 177 ? 5.280 -4.945 -20.593 1.00 68.00 177 ILE A CA 1
ATOM 1415 C C . ILE A 1 177 ? 5.188 -6.031 -21.657 1.00 68.00 177 ILE A C 1
ATOM 1417 O O . ILE A 1 177 ? 5.501 -7.201 -21.430 1.00 68.00 177 ILE A O 1
ATOM 1421 N N . ASN A 1 178 ? 4.657 -5.653 -22.818 1.00 75.31 178 ASN A N 1
ATOM 1422 C CA . ASN A 1 178 ? 4.574 -6.505 -23.995 1.00 75.31 178 ASN A CA 1
ATOM 1423 C C . ASN A 1 178 ? 5.987 -6.695 -24.570 1.00 75.31 178 ASN A C 1
ATOM 1425 O O . ASN A 1 178 ? 6.356 -6.053 -25.550 1.00 75.31 178 ASN A O 1
ATOM 1429 N N . ILE A 1 179 ? 6.780 -7.535 -23.903 1.00 83.69 179 ILE A N 1
ATOM 1430 C CA . ILE A 1 179 ? 8.133 -7.922 -24.302 1.00 83.69 179 ILE A CA 1
ATOM 1431 C C . ILE A 1 179 ? 8.051 -9.165 -25.189 1.00 83.69 179 ILE A C 1
ATOM 1433 O O . ILE A 1 179 ? 7.413 -10.161 -24.820 1.00 83.69 179 ILE A O 1
ATOM 1437 N N . ARG A 1 180 ? 8.727 -9.136 -26.339 1.00 87.75 180 ARG A N 1
ATOM 1438 C CA . ARG A 1 180 ? 8.906 -10.285 -27.231 1.00 87.75 180 ARG A CA 1
ATOM 1439 C C . ARG A 1 180 ? 10.373 -10.690 -27.304 1.00 87.75 180 ARG A C 1
ATOM 1441 O O . ARG A 1 180 ? 11.287 -9.933 -26.982 1.00 87.75 180 ARG A O 1
ATOM 1448 N N . LYS A 1 181 ? 10.598 -11.942 -27.704 1.00 87.75 181 LYS A N 1
ATOM 1449 C CA . LYS A 1 181 ? 11.947 -12.422 -28.006 1.00 87.75 181 LYS A CA 1
ATOM 1450 C C . LYS A 1 181 ? 12.505 -11.601 -29.173 1.00 87.75 181 LYS A C 1
ATOM 1452 O O . LYS A 1 181 ? 11.764 -11.342 -30.112 1.00 87.75 181 LYS A O 1
ATOM 1457 N N . ASN A 1 182 ? 13.787 -11.251 -29.099 1.00 89.19 182 ASN A N 1
ATOM 1458 C CA . ASN A 1 182 ? 14.545 -10.405 -30.028 1.00 89.19 182 ASN A CA 1
ATOM 1459 C C . ASN A 1 182 ? 14.204 -8.909 -30.047 1.00 89.19 182 ASN A C 1
ATOM 1461 O O . ASN A 1 182 ? 14.826 -8.187 -30.826 1.00 89.19 182 ASN A O 1
ATOM 1465 N N . ASP A 1 183 ? 13.297 -8.421 -29.198 1.00 90.44 183 ASP A N 1
ATOM 1466 C CA . ASP A 1 183 ? 13.076 -6.978 -29.080 1.00 90.44 183 ASP A CA 1
ATOM 1467 C C . ASP A 1 183 ? 14.359 -6.266 -28.615 1.00 90.44 183 ASP A C 1
ATOM 1469 O O . ASP A 1 183 ? 15.150 -6.811 -27.831 1.00 90.44 183 ASP A O 1
ATOM 1473 N N . ILE A 1 184 ? 14.549 -5.035 -29.097 1.00 91.19 184 ILE A N 1
ATOM 1474 C CA . ILE A 1 184 ? 15.611 -4.139 -28.637 1.00 91.19 184 ILE A CA 1
ATOM 1475 C C . ILE A 1 184 ? 15.031 -3.267 -27.532 1.00 91.19 184 ILE A C 1
ATOM 1477 O O . ILE A 1 184 ? 14.043 -2.549 -27.724 1.00 91.19 184 ILE A O 1
ATOM 1481 N N . ALA A 1 185 ? 15.661 -3.317 -26.368 1.00 92.19 185 ALA A N 1
ATOM 1482 C CA . ALA A 1 185 ? 15.200 -2.640 -25.176 1.00 92.19 185 ALA A CA 1
ATOM 1483 C C . ALA A 1 185 ? 16.346 -1.951 -24.430 1.00 92.19 185 ALA A C 1
ATOM 1485 O O . ALA A 1 185 ? 17.503 -2.335 -24.544 1.00 92.19 185 ALA A O 1
ATOM 1486 N N . GLU A 1 186 ? 16.011 -0.940 -23.642 1.00 91.81 186 GLU A N 1
ATOM 1487 C CA . GLU A 1 186 ? 16.920 -0.239 -22.741 1.00 91.81 186 GLU A CA 1
ATOM 1488 C C . GLU A 1 186 ? 16.704 -0.723 -21.311 1.00 91.81 186 GLU A C 1
ATOM 1490 O O . GLU A 1 186 ? 15.565 -0.861 -20.851 1.00 91.81 186 GLU A O 1
ATOM 1495 N N . ILE A 1 187 ? 17.786 -0.932 -20.573 1.00 92.69 187 ILE A N 1
ATOM 1496 C CA . ILE A 1 187 ? 17.709 -1.232 -19.144 1.00 92.69 187 ILE A CA 1
ATOM 1497 C C . ILE A 1 187 ? 17.521 0.082 -18.372 1.00 92.69 187 ILE A C 1
ATOM 1499 O O . ILE A 1 187 ? 18.368 0.967 -18.402 1.00 92.69 187 ILE A O 1
ATOM 1503 N N . ILE A 1 188 ? 16.425 0.231 -17.629 1.00 91.50 188 ILE A N 1
ATOM 1504 C CA . ILE A 1 188 ? 16.099 1.470 -16.895 1.00 91.50 188 ILE A CA 1
ATOM 1505 C C . ILE A 1 188 ? 16.603 1.483 -15.446 1.00 91.50 188 ILE A C 1
ATOM 1507 O O . ILE A 1 188 ? 16.659 2.542 -14.810 1.00 91.50 188 ILE A O 1
ATOM 1511 N N . SER A 1 189 ? 16.977 0.323 -14.904 1.00 88.56 189 SER A N 1
ATOM 1512 C CA . SER A 1 189 ? 17.411 0.173 -13.512 1.00 88.56 189 SER A CA 1
ATOM 1513 C C . SER A 1 189 ? 18.474 -0.914 -13.353 1.00 88.56 189 SER A C 1
ATOM 1515 O O . SER A 1 189 ? 18.573 -1.816 -14.176 1.00 88.56 189 SER A O 1
ATOM 1517 N N . GLY A 1 190 ? 19.258 -0.838 -12.277 1.00 89.75 190 GLY A N 1
ATOM 1518 C CA . GLY A 1 190 ? 20.384 -1.743 -12.043 1.00 89.75 190 GLY A CA 1
ATOM 1519 C C . GLY A 1 190 ? 21.719 -1.192 -12.565 1.00 89.75 190 GLY A C 1
ATOM 1520 O O . GLY A 1 190 ? 21.792 -0.025 -12.952 1.00 89.75 190 GLY A O 1
ATOM 1521 N N . PRO A 1 191 ? 22.791 -2.002 -12.527 1.00 90.31 191 PRO A N 1
ATOM 1522 C CA . PRO A 1 191 ? 24.143 -1.561 -12.879 1.00 90.31 191 PRO A CA 1
ATOM 1523 C C . PRO A 1 191 ? 24.310 -1.204 -14.364 1.00 90.31 191 PRO A C 1
ATOM 1525 O O . PRO A 1 191 ? 25.081 -0.308 -14.673 1.00 90.31 191 PRO A O 1
ATOM 1528 N N . PHE A 1 192 ? 23.543 -1.837 -15.255 1.00 91.00 192 PHE A N 1
ATOM 1529 C CA . PHE A 1 192 ? 23.575 -1.622 -16.712 1.00 91.00 192 PHE A CA 1
ATOM 1530 C C . PHE A 1 192 ? 22.540 -0.585 -17.176 1.00 91.00 192 PHE A C 1
ATOM 1532 O O . PHE A 1 192 ? 21.954 -0.687 -18.250 1.00 91.00 192 PHE A O 1
ATOM 1539 N N . LYS A 1 193 ? 22.208 0.381 -16.314 1.00 91.62 193 LYS A N 1
ATOM 1540 C CA . LYS A 1 193 ? 21.182 1.387 -16.603 1.00 91.62 193 LYS A CA 1
ATOM 1541 C C . LYS A 1 193 ? 21.589 2.243 -17.812 1.00 91.62 193 LYS A C 1
ATOM 1543 O O . LYS A 1 193 ? 22.698 2.761 -17.837 1.00 91.62 193 LYS A O 1
ATOM 1548 N N . ARG A 1 194 ? 20.634 2.495 -18.714 1.00 91.31 194 ARG A N 1
ATOM 1549 C CA . ARG A 1 194 ? 20.755 3.189 -20.013 1.00 91.31 194 ARG A CA 1
ATOM 1550 C C . ARG A 1 194 ? 21.484 2.418 -21.107 1.00 91.31 194 ARG A C 1
ATOM 1552 O O . ARG A 1 194 ? 21.680 2.962 -22.187 1.00 91.31 194 ARG A O 1
ATOM 1559 N N . GLU A 1 195 ? 21.845 1.165 -20.869 1.00 92.69 195 GLU A N 1
ATOM 1560 C CA . GLU A 1 195 ? 22.434 0.344 -21.919 1.00 92.69 195 GLU A CA 1
ATOM 1561 C C . GLU A 1 195 ? 21.349 -0.287 -22.795 1.00 92.69 195 GLU A C 1
ATOM 1563 O O . GLU A 1 195 ? 20.298 -0.731 -22.312 1.00 92.69 195 GLU A O 1
ATOM 1568 N N . SER A 1 196 ? 21.624 -0.334 -24.100 1.00 92.50 196 SER A N 1
ATOM 1569 C CA . SER A 1 196 ? 20.775 -1.007 -25.081 1.00 92.50 196 SER A CA 1
ATOM 1570 C C . SER A 1 196 ? 21.082 -2.500 -25.114 1.00 92.50 196 SER A C 1
ATOM 1572 O O . SER A 1 196 ? 22.237 -2.921 -25.199 1.00 92.50 196 SER A O 1
ATOM 1574 N N . CYS A 1 197 ? 20.039 -3.317 -25.088 1.00 92.75 197 CYS A N 1
ATOM 1575 C CA . CYS A 1 197 ? 20.134 -4.765 -25.037 1.00 92.75 197 CYS A CA 1
ATOM 1576 C C . CYS A 1 197 ? 19.120 -5.433 -25.969 1.00 92.75 197 CYS A C 1
ATOM 1578 O O . CYS A 1 197 ? 18.076 -4.871 -26.308 1.00 92.75 197 CYS A O 1
ATOM 1580 N N . LYS A 1 198 ? 19.436 -6.656 -26.386 1.00 92.25 198 LYS A N 1
ATOM 1581 C CA . LYS A 1 198 ? 18.554 -7.540 -27.140 1.00 92.25 198 LYS A CA 1
ATOM 1582 C C . LYS A 1 198 ? 18.007 -8.620 -26.220 1.00 92.25 198 LYS A C 1
ATOM 1584 O O . LYS A 1 198 ? 18.760 -9.279 -25.507 1.00 92.25 198 LYS A O 1
ATOM 1589 N N . ILE A 1 199 ? 16.700 -8.843 -26.261 1.00 92.88 199 ILE A N 1
ATOM 1590 C CA . ILE A 1 199 ? 16.047 -9.862 -25.435 1.00 92.88 199 ILE A CA 1
ATOM 1591 C C . ILE A 1 199 ? 16.216 -11.248 -26.057 1.00 92.88 199 ILE A C 1
ATOM 1593 O O . ILE A 1 199 ? 15.786 -11.487 -27.184 1.00 92.88 199 ILE A O 1
ATOM 1597 N N . THR A 1 200 ? 16.782 -12.197 -25.314 1.00 92.12 200 THR A N 1
ATOM 1598 C CA . THR A 1 200 ? 17.020 -13.565 -25.805 1.00 92.12 200 THR A CA 1
ATOM 1599 C C . THR A 1 200 ? 16.011 -14.570 -25.269 1.00 92.12 200 THR A C 1
ATOM 1601 O O . THR A 1 200 ? 15.508 -15.408 -26.025 1.00 92.12 200 THR A O 1
ATOM 1604 N N . ARG A 1 201 ? 15.672 -14.491 -23.978 1.00 90.88 201 ARG A N 1
ATOM 1605 C CA . ARG A 1 201 ? 14.711 -15.392 -23.326 1.00 90.88 201 ARG A CA 1
ATOM 1606 C C . ARG A 1 201 ? 13.852 -14.632 -22.326 1.00 90.88 201 ARG A C 1
ATOM 1608 O O . ARG A 1 201 ? 14.352 -13.768 -21.622 1.00 90.88 201 ARG A O 1
ATOM 1615 N N . ILE A 1 202 ? 12.571 -14.981 -22.247 1.00 91.00 202 ILE A N 1
ATOM 1616 C CA . ILE A 1 202 ? 11.614 -14.356 -21.330 1.00 91.00 202 ILE A CA 1
ATOM 1617 C C . ILE A 1 202 ? 11.017 -15.445 -20.449 1.00 91.00 202 ILE A C 1
ATOM 1619 O O . ILE A 1 202 ? 10.393 -16.376 -20.957 1.00 91.00 202 ILE A O 1
ATOM 1623 N N . ASP A 1 203 ? 11.159 -15.290 -19.139 1.00 91.00 203 ASP A N 1
ATOM 1624 C CA . ASP A 1 203 ? 10.620 -16.191 -18.131 1.00 91.00 203 ASP A CA 1
ATOM 1625 C C . ASP A 1 203 ? 9.482 -15.480 -17.372 1.00 91.00 203 ASP A C 1
ATOM 1627 O O . ASP A 1 203 ? 9.640 -15.000 -16.248 1.00 91.00 203 ASP A O 1
ATOM 1631 N N . LYS A 1 204 ? 8.288 -15.424 -17.988 1.00 86.00 204 LYS A N 1
ATOM 1632 C CA . LYS A 1 204 ? 7.105 -14.720 -17.436 1.00 86.00 204 LYS A CA 1
ATOM 1633 C C . LYS A 1 204 ? 6.664 -15.235 -16.062 1.00 86.00 204 LYS A C 1
ATOM 1635 O O . LYS A 1 204 ? 6.158 -14.459 -15.263 1.00 86.00 204 LYS A O 1
ATOM 1640 N N . ALA A 1 205 ? 6.872 -16.522 -15.777 1.00 87.25 205 ALA A N 1
ATOM 1641 C CA . ALA A 1 205 ? 6.517 -17.120 -14.489 1.00 87.25 205 ALA A CA 1
ATOM 1642 C C . ALA A 1 205 ? 7.371 -16.589 -13.324 1.00 87.25 205 ALA A C 1
ATOM 1644 O O . ALA A 1 205 ? 6.896 -16.538 -12.195 1.00 87.25 205 ALA A O 1
ATOM 1645 N N . LYS A 1 206 ? 8.625 -16.202 -13.597 1.00 86.75 206 LYS A N 1
ATOM 1646 C CA . LYS A 1 206 ? 9.562 -15.667 -12.597 1.00 86.75 206 LYS A CA 1
ATOM 1647 C C . LYS A 1 206 ? 9.685 -14.143 -12.633 1.00 86.75 206 LYS A C 1
ATOM 1649 O O . LYS A 1 206 ? 10.266 -13.570 -11.721 1.00 86.75 206 LYS A O 1
ATOM 1654 N N . GLY A 1 207 ? 9.147 -13.488 -13.662 1.00 88.19 207 GLY A N 1
ATOM 1655 C CA . GLY A 1 207 ? 9.303 -12.043 -13.837 1.00 88.19 207 GLY A CA 1
ATOM 1656 C C . GLY A 1 207 ? 10.706 -11.638 -14.308 1.00 88.19 207 GLY A C 1
ATOM 1657 O O . GLY A 1 207 ? 11.128 -10.505 -14.080 1.00 88.19 207 GLY A O 1
ATOM 1658 N N . GLU A 1 208 ? 11.439 -12.552 -14.948 1.00 91.62 208 GLU A N 1
ATOM 1659 C CA . GLU A 1 208 ? 12.833 -12.362 -15.365 1.00 91.62 208 GLU A CA 1
ATOM 1660 C C . GLU A 1 208 ? 12.971 -12.424 -16.891 1.00 91.62 208 GLU A C 1
ATOM 1662 O O . GLU A 1 208 ? 12.232 -13.127 -17.587 1.00 91.62 208 GLU A O 1
ATOM 1667 N N . VAL A 1 209 ? 13.937 -11.678 -17.419 1.00 92.81 209 VAL A N 1
ATOM 1668 C CA . VAL A 1 209 ? 14.296 -11.659 -18.834 1.00 92.81 209 VAL A CA 1
ATOM 1669 C C . VAL A 1 209 ? 15.810 -11.769 -18.972 1.00 92.81 209 VAL A C 1
ATOM 1671 O O . VAL A 1 209 ? 16.572 -11.121 -18.254 1.00 92.81 209 VAL A O 1
ATOM 1674 N N . VAL A 1 210 ? 16.248 -12.629 -19.885 1.00 93.62 210 VAL A N 1
ATOM 1675 C CA . VAL A 1 210 ? 17.651 -12.765 -20.266 1.00 93.62 210 VAL A CA 1
ATOM 1676 C C . VAL A 1 210 ? 17.892 -11.853 -21.459 1.00 93.62 210 VAL A C 1
ATOM 1678 O O . VAL A 1 210 ? 17.176 -11.936 -22.463 1.00 93.62 210 VAL A O 1
ATOM 1681 N N . VAL A 1 211 ? 18.881 -10.976 -21.337 1.00 93.75 211 VAL A N 1
ATOM 1682 C CA . VAL A 1 211 ? 19.231 -9.982 -22.351 1.00 93.75 211 VAL A CA 1
ATOM 1683 C C . VAL A 1 211 ? 20.721 -10.034 -22.670 1.00 93.75 211 VAL A C 1
ATOM 1685 O O . VAL A 1 211 ? 21.533 -10.459 -21.850 1.00 93.75 211 VAL A O 1
ATOM 1688 N N . GLU A 1 212 ? 21.075 -9.604 -23.872 1.00 93.25 212 GLU A N 1
ATOM 1689 C CA . GLU A 1 212 ? 22.450 -9.444 -24.345 1.00 93.25 212 GLU A CA 1
ATOM 1690 C C . GLU A 1 212 ? 22.697 -7.967 -24.651 1.00 93.25 212 GLU A C 1
ATOM 1692 O O . GLU A 1 212 ? 21.921 -7.347 -25.377 1.00 93.25 212 GLU A O 1
ATOM 1697 N N . LEU A 1 213 ? 23.753 -7.385 -24.088 1.00 92.62 213 LEU A N 1
ATOM 1698 C CA . LEU A 1 213 ? 24.098 -5.977 -24.296 1.00 92.62 213 LEU A CA 1
ATOM 1699 C C . LEU A 1 213 ? 24.631 -5.760 -25.719 1.00 92.62 213 LEU A C 1
ATOM 1701 O O . LEU A 1 213 ? 25.496 -6.506 -26.173 1.00 92.62 213 LEU A O 1
ATOM 1705 N N . LEU A 1 214 ? 24.135 -4.731 -26.411 1.00 89.44 214 LEU A N 1
ATOM 1706 C CA . LEU A 1 214 ? 24.548 -4.409 -27.784 1.00 89.44 214 LEU A CA 1
ATOM 1707 C C . LEU A 1 214 ? 25.872 -3.632 -27.841 1.00 89.44 214 LEU A C 1
ATOM 1709 O O . LEU A 1 214 ? 26.588 -3.725 -28.832 1.00 89.44 214 LEU A O 1
ATOM 1713 N N . GLU A 1 215 ? 26.201 -2.878 -26.790 1.00 87.31 215 GLU A N 1
ATOM 1714 C CA . GLU A 1 215 ? 27.432 -2.072 -26.709 1.00 87.31 215 GLU A CA 1
ATOM 1715 C C . GLU A 1 215 ? 28.648 -2.873 -26.210 1.00 87.31 215 GLU A C 1
ATOM 1717 O O . GLU A 1 215 ? 29.784 -2.398 -26.263 1.00 87.31 215 GLU A O 1
ATOM 1722 N N . ALA A 1 216 ? 28.436 -4.102 -25.732 1.00 85.25 216 ALA A N 1
ATOM 1723 C CA . ALA A 1 216 ? 29.502 -4.947 -25.216 1.00 85.25 216 ALA A CA 1
ATOM 1724 C C . ALA A 1 216 ? 30.314 -5.591 -26.354 1.00 85.25 216 ALA A C 1
ATOM 1726 O O . ALA A 1 216 ? 29.761 -6.189 -27.274 1.00 85.25 216 ALA A O 1
ATOM 1727 N N . ALA A 1 217 ? 31.648 -5.551 -26.247 1.00 88.56 217 ALA A N 1
ATOM 1728 C CA . ALA A 1 217 ? 32.548 -6.190 -27.217 1.00 88.56 217 ALA A CA 1
ATOM 1729 C C . ALA A 1 217 ? 32.393 -7.725 -27.277 1.00 88.56 217 ALA A C 1
ATOM 1731 O O . ALA A 1 217 ? 32.725 -8.344 -28.286 1.00 88.56 217 ALA A O 1
ATOM 1732 N N . VAL A 1 218 ? 31.904 -8.338 -26.193 1.00 88.38 218 VAL A N 1
ATOM 1733 C CA . VAL A 1 218 ? 31.620 -9.774 -26.092 1.00 88.38 218 VAL A CA 1
ATOM 1734 C C . VAL A 1 218 ? 30.182 -9.950 -25.592 1.00 88.38 218 VAL A C 1
ATOM 1736 O O . VAL A 1 218 ? 29.858 -9.412 -24.530 1.00 88.38 218 VAL A O 1
ATOM 1739 N N . PRO A 1 219 ? 29.321 -10.708 -26.300 1.00 85.31 219 PRO A N 1
ATOM 1740 C CA . PRO A 1 219 ? 27.936 -10.907 -25.892 1.00 85.31 219 PRO A CA 1
ATOM 1741 C C . PRO A 1 219 ? 27.873 -11.857 -24.692 1.00 85.31 219 PRO A C 1
ATOM 1743 O O . PRO A 1 219 ? 28.124 -13.057 -24.812 1.00 85.31 219 PRO A O 1
ATOM 1746 N N . ILE A 1 220 ? 27.550 -11.313 -23.520 1.00 90.12 220 ILE A N 1
ATOM 1747 C CA . ILE A 1 220 ? 27.333 -12.087 -22.294 1.00 90.12 220 ILE A CA 1
ATOM 1748 C C . ILE A 1 220 ? 25.844 -11.999 -21.935 1.00 90.12 220 ILE A C 1
ATOM 1750 O O . ILE A 1 220 ? 25.333 -10.887 -21.778 1.00 90.12 220 ILE A O 1
ATOM 1754 N N . PRO A 1 221 ? 25.139 -13.135 -21.780 1.00 91.50 221 PRO A N 1
ATOM 1755 C CA . PRO A 1 221 ? 23.744 -13.124 -21.369 1.00 91.50 221 PRO A CA 1
ATOM 1756 C C . PRO A 1 221 ? 23.632 -12.737 -19.890 1.00 91.50 221 PRO A C 1
ATOM 1758 O O . PRO A 1 221 ? 24.178 -13.410 -19.013 1.00 91.50 221 PRO A O 1
ATOM 1761 N N . ILE A 1 222 ? 22.887 -11.670 -19.607 1.00 92.38 222 ILE A N 1
ATOM 1762 C CA . ILE A 1 222 ? 22.590 -11.195 -18.252 1.00 92.38 222 ILE A CA 1
ATOM 1763 C C . ILE A 1 222 ? 21.104 -11.387 -17.946 1.00 92.38 222 ILE A C 1
ATOM 1765 O O . ILE A 1 222 ? 20.251 -11.238 -18.817 1.00 92.38 222 ILE A O 1
ATOM 1769 N N . THR A 1 223 ? 20.783 -11.735 -16.700 1.00 92.69 223 THR A N 1
ATOM 1770 C CA . THR A 1 223 ? 19.389 -11.865 -16.246 1.00 92.69 223 THR A CA 1
ATOM 1771 C C . THR A 1 223 ? 18.981 -10.596 -15.516 1.00 92.69 223 THR A C 1
ATOM 1773 O O . THR A 1 223 ? 19.630 -10.196 -14.550 1.00 92.69 223 THR A O 1
ATOM 1776 N N . VAL A 1 224 ? 17.908 -9.961 -15.974 1.00 92.62 224 VAL A N 1
ATOM 1777 C CA . VAL A 1 224 ? 17.342 -8.743 -15.387 1.00 92.62 224 VAL A CA 1
ATOM 1778 C C . VAL A 1 224 ? 15.843 -8.928 -15.144 1.00 92.62 224 VAL A C 1
ATOM 1780 O O . VAL A 1 224 ? 15.212 -9.825 -15.702 1.00 92.62 224 VAL A O 1
ATOM 1783 N N . LYS A 1 225 ? 15.250 -8.099 -14.281 1.00 91.56 225 LYS A N 1
ATOM 1784 C CA . LYS A 1 225 ? 13.797 -8.122 -14.048 1.00 91.56 225 LYS A CA 1
ATOM 1785 C C . LYS A 1 225 ? 13.055 -7.566 -15.262 1.00 91.56 225 LYS A C 1
ATOM 1787 O O . LYS A 1 225 ? 13.528 -6.618 -15.880 1.00 91.56 225 LYS A O 1
ATOM 1792 N N . ILE A 1 226 ? 11.867 -8.095 -15.549 1.00 89.00 226 ILE A N 1
ATOM 1793 C CA . ILE A 1 226 ? 10.997 -7.606 -16.633 1.00 89.00 226 ILE A CA 1
ATOM 1794 C C . ILE A 1 226 ? 10.688 -6.109 -16.460 1.00 89.00 226 ILE A C 1
ATOM 1796 O O . ILE A 1 226 ? 10.803 -5.348 -17.415 1.00 89.00 226 ILE A O 1
ATOM 1800 N N . ASP A 1 227 ? 10.434 -5.667 -15.226 1.00 87.44 227 ASP A N 1
ATOM 1801 C CA . ASP A 1 227 ? 10.153 -4.258 -14.903 1.00 87.44 227 ASP A CA 1
ATOM 1802 C C . ASP A 1 227 ? 11.362 -3.327 -15.058 1.00 87.44 227 ASP A C 1
ATOM 1804 O O . ASP A 1 227 ? 11.212 -2.108 -15.081 1.00 87.44 227 ASP A O 1
ATOM 1808 N N . ALA A 1 228 ? 12.573 -3.883 -15.145 1.00 89.81 228 ALA A N 1
ATOM 1809 C CA . ALA A 1 228 ? 13.806 -3.121 -15.300 1.00 89.81 228 ALA A CA 1
ATOM 1810 C C . ALA A 1 228 ? 14.136 -2.815 -16.768 1.00 89.81 228 ALA A C 1
ATOM 1812 O O . ALA A 1 228 ? 15.175 -2.207 -17.025 1.00 89.81 228 ALA A O 1
ATOM 1813 N N . VAL A 1 229 ? 13.289 -3.223 -17.715 1.00 89.50 229 VAL A N 1
ATOM 1814 C CA . VAL A 1 229 ? 13.554 -3.149 -19.153 1.00 89.50 229 VAL A CA 1
ATOM 1815 C C . VAL A 1 229 ? 12.439 -2.381 -19.862 1.00 89.50 229 VAL A C 1
ATOM 1817 O O . VAL A 1 229 ? 11.252 -2.599 -19.621 1.00 89.50 229 VAL A O 1
ATOM 1820 N N . LYS A 1 230 ? 12.818 -1.478 -20.767 1.00 89.44 230 LYS A N 1
ATOM 1821 C CA . LYS A 1 230 ? 11.908 -0.685 -21.597 1.00 89.44 230 LYS A CA 1
ATOM 1822 C C . LYS A 1 230 ? 12.175 -0.972 -23.071 1.00 89.44 230 LYS A C 1
ATOM 1824 O O . LYS A 1 230 ? 13.245 -0.655 -23.571 1.00 89.44 230 LYS A O 1
ATOM 1829 N N . VAL A 1 231 ? 11.200 -1.537 -23.779 1.00 88.50 231 VAL A N 1
ATOM 1830 C CA . VAL A 1 231 ? 11.316 -1.797 -25.225 1.00 88.50 231 VAL A CA 1
ATOM 1831 C C . VAL A 1 231 ? 11.421 -0.469 -25.988 1.00 88.50 231 VAL A C 1
ATOM 1833 O O . VAL A 1 231 ? 10.584 0.412 -25.795 1.00 88.50 231 VAL A O 1
ATOM 1836 N N . ILE A 1 232 ? 12.449 -0.331 -26.832 1.00 86.25 232 ILE A N 1
ATOM 1837 C CA . ILE A 1 232 ? 12.682 0.835 -27.704 1.00 86.25 232 ILE A CA 1
ATOM 1838 C C . ILE A 1 232 ? 12.236 0.513 -29.132 1.00 86.25 232 ILE A C 1
ATOM 1840 O O . ILE A 1 232 ? 11.589 1.332 -29.776 1.00 86.25 232 ILE A O 1
ATOM 1844 N N . ARG A 1 233 ? 12.584 -0.678 -29.637 1.00 80.44 233 ARG A N 1
ATOM 1845 C CA . ARG A 1 233 ? 12.253 -1.112 -30.999 1.00 80.44 233 ARG A CA 1
ATOM 1846 C C . ARG A 1 233 ? 11.797 -2.561 -30.996 1.00 80.44 233 ARG A C 1
ATOM 1848 O O . ARG A 1 233 ? 12.437 -3.418 -30.384 1.00 80.44 233 ARG A O 1
ATOM 1855 N N . ARG A 1 234 ? 10.715 -2.830 -31.721 1.00 79.62 234 ARG A N 1
ATOM 1856 C CA . ARG A 1 234 ? 10.264 -4.191 -32.017 1.00 79.62 234 ARG A CA 1
ATOM 1857 C C . ARG A 1 234 ? 10.865 -4.654 -33.333 1.00 79.62 234 ARG A C 1
ATOM 1859 O O . ARG A 1 234 ? 10.997 -3.871 -34.273 1.00 79.62 234 ARG A O 1
ATOM 1866 N N . GLU A 1 235 ? 11.203 -5.934 -33.410 1.00 65.69 235 GLU A N 1
ATOM 1867 C CA . GLU A 1 235 ? 11.632 -6.557 -34.663 1.00 65.69 235 GLU A CA 1
ATOM 1868 C C . GLU A 1 235 ? 10.435 -6.542 -35.645 1.00 65.69 235 GLU A C 1
ATOM 1870 O O . GLU A 1 235 ? 9.493 -7.320 -35.497 1.00 65.69 235 GLU A O 1
ATOM 1875 N N . GLY A 1 236 ? 10.421 -5.581 -36.584 1.00 61.94 236 GLY A N 1
ATOM 1876 C CA . GLY A 1 236 ? 9.380 -5.429 -37.615 1.00 61.94 236 GLY A CA 1
ATOM 1877 C C . GLY A 1 236 ? 8.756 -4.033 -37.781 1.00 61.94 236 GLY A C 1
ATOM 1878 O O . GLY A 1 236 ? 7.963 -3.855 -38.701 1.00 61.94 236 GLY A O 1
ATOM 1879 N N . GLU A 1 237 ? 9.095 -3.046 -36.948 1.00 57.28 237 GLU A N 1
ATOM 1880 C CA . GLU A 1 237 ? 8.629 -1.659 -37.122 1.00 57.28 237 GLU A CA 1
ATOM 1881 C C . GLU A 1 237 ? 9.645 -0.867 -37.963 1.00 57.28 237 GLU A C 1
ATOM 1883 O O . GLU A 1 237 ? 10.762 -0.580 -37.527 1.00 57.28 237 GLU A O 1
ATOM 1888 N N . THR A 1 238 ? 9.276 -0.565 -39.210 1.00 46.81 238 THR A N 1
ATOM 1889 C CA . THR A 1 238 ? 9.946 0.436 -40.054 1.00 46.81 238 THR A CA 1
ATOM 1890 C C . THR A 1 238 ? 9.866 1.790 -39.334 1.00 46.81 238 THR A C 1
ATOM 1892 O O . THR A 1 238 ? 8.812 2.081 -38.766 1.00 46.81 238 THR A O 1
ATOM 1895 N N . PRO A 1 239 ? 10.940 2.601 -39.289 1.00 47.59 239 PRO A N 1
ATOM 1896 C CA . PRO A 1 239 ? 10.916 3.864 -38.556 1.00 47.59 239 PRO A CA 1
ATOM 1897 C C . PRO A 1 239 ? 9.820 4.767 -39.131 1.00 47.59 239 PRO A C 1
ATOM 1899 O O . PRO A 1 239 ? 9.849 5.088 -40.316 1.00 47.59 239 PRO A O 1
ATOM 1902 N N . ALA A 1 240 ? 8.846 5.140 -38.297 1.00 44.94 240 ALA A N 1
ATOM 1903 C CA . ALA A 1 240 ? 7.998 6.285 -38.582 1.00 44.94 240 ALA A CA 1
ATOM 1904 C C . ALA A 1 240 ? 8.898 7.520 -38.510 1.00 44.94 240 ALA A C 1
ATOM 1906 O O . ALA A 1 240 ? 9.544 7.759 -37.489 1.00 44.94 240 ALA A O 1
ATOM 1907 N N . GLU A 1 241 ? 9.008 8.202 -39.643 1.00 45.09 241 GLU A N 1
ATOM 1908 C CA . GLU A 1 241 ? 9.782 9.418 -39.831 1.00 45.09 241 GLU A CA 1
ATOM 1909 C C . GLU A 1 241 ? 9.348 10.472 -38.805 1.00 45.09 241 GLU A C 1
ATOM 1911 O O . GLU A 1 241 ? 8.158 10.671 -38.553 1.00 45.09 241 GLU A O 1
ATOM 1916 N N . GLU A 1 242 ? 10.336 11.097 -38.170 1.00 48.75 242 GLU A N 1
ATOM 1917 C CA . GLU A 1 242 ? 10.149 12.298 -37.369 1.00 48.75 242 GLU A CA 1
ATOM 1918 C C . GLU A 1 242 ? 9.701 13.411 -38.330 1.00 48.75 242 GLU A C 1
ATOM 1920 O O . GLU A 1 242 ? 10.478 13.852 -39.176 1.00 48.75 242 GLU A O 1
ATOM 1925 N N . GLU A 1 243 ? 8.436 13.831 -38.246 1.00 43.16 243 GLU A N 1
ATOM 1926 C CA . GLU A 1 243 ? 8.018 15.114 -38.811 1.00 43.16 243 GLU A CA 1
ATOM 1927 C C . GLU A 1 243 ? 8.633 16.216 -37.935 1.00 43.16 243 GLU A C 1
ATOM 1929 O O . GLU A 1 243 ? 8.153 16.510 -36.839 1.00 43.16 243 GLU A O 1
ATOM 1934 N N . ASP A 1 244 ? 9.750 16.769 -38.414 1.00 46.09 244 ASP A N 1
ATOM 1935 C CA . ASP A 1 244 ? 10.283 18.066 -38.001 1.00 46.09 244 ASP A CA 1
ATOM 1936 C C . ASP A 1 244 ? 9.209 19.134 -38.275 1.00 46.09 244 ASP A C 1
ATOM 1938 O O . ASP A 1 244 ? 9.023 19.585 -39.410 1.00 46.09 244 ASP A O 1
ATOM 1942 N N . ASP A 1 245 ? 8.481 19.527 -37.230 1.00 50.50 245 ASP A N 1
ATOM 1943 C CA . ASP A 1 245 ? 7.615 20.704 -37.262 1.00 50.50 245 ASP A CA 1
ATOM 1944 C C . ASP A 1 245 ? 8.506 21.954 -37.383 1.00 50.50 245 ASP A C 1
ATOM 1946 O O . ASP A 1 245 ? 9.396 22.201 -36.561 1.00 50.50 245 ASP A O 1
ATOM 1950 N N . SER A 1 246 ? 8.290 22.680 -38.481 1.00 56.50 246 SER A N 1
ATOM 1951 C CA . SER A 1 246 ? 9.068 23.833 -38.960 1.00 56.50 246 SER A CA 1
ATOM 1952 C C . SER A 1 246 ? 8.898 25.106 -38.130 1.00 56.50 246 SER A C 1
ATOM 1954 O O . SER A 1 246 ? 7.818 25.304 -37.530 1.00 56.50 246 SER A O 1
#

Secondary structure (DSSP, 8-state):
--SHHHHHHHHHHHHHHHHHHHHHHHHHHHHHHHHHHHHHHHHHHHHHHHHHHTTS---------------------------S------EEEEEEE-TT-HHHHHHHHHHHHHHHT--EEEEE--TT--SEEEEEESSHHHHHHHHTT-TTEEEEEEEEPPHHHHHHHH----------TT-EEEE-SSTTTT-EEEEEEEETTTTEEEEEESS-SS--EEEEEGGGEEEEE-TT-PPPP-----

Sequence (246 aa):
MENEKTTEKMEEQEKTFEEEMQEELEGKNEDKDAKNKKKETEASSTEDLTKDWIKEKGEEGEEKPMERLSPEMSKEVKTGAATAEQRRPSMVFALRTTANREDQVMDFIVSNAEKKKIAVYAVLHPPGMRGYIFIESASKGDAEQATQNIPYARGILREEVPFKDIEPMLEQVKKDINIRKNDIAEIISGPFKRESCKITRIDKAKGEVVVELLEAAVPIPITVKIDAVKVIRREGETPAEEEDDS